Protein AF-A0A1W1VET2-F1 (afdb_monomer)

Sequence (185 aa):
MTLTQPGRTEDKTRWYGIAPEAPFTPHIGALVDVPTYTRTALHADGDLTVERLGATPPRSRNSTGMLLARIAAVEQEDQHPSFKGRDERDVPGFTPYRAWPTLGEEGEPVRGQPLDPYPHGLETAWAKAPSTLPTKGGAWPAPHLTVPDFGNTHHRAWFHVMKDEAGYRGQMRLIRNIAVPEEKV

Organism: NCBI:txid695939

InterPro domains:
  IPR034660 DinB/YfiT-like putative metalloenzymes [G3DSA:1.20.120.450] (7-179)
  IPR034660 DinB/YfiT-like putative metalloenzymes [SSF109854] (15-177)

Nearest PDB structures (foldseek):
  3cex-assembly1_A  TM=7.070E-01  e=6.306E-02  Enterococcus faecalis V583
  6iz2-assembly1_A  TM=6.589E-01  e=1.464E-01  Deinococcus radiodurans R1 = ATCC 13939 = DSM 20539
  2nsg-assembly1_A  TM=4.701E-01  e=2.022E+00  Corynebacterium glutamicum

pLDDT: mean 73.41, std 15.34, range [26.27, 94.94]

Mean predicted aligned error: 9.14 Å

Foldseek 3Di:
DDPDPPPPPVPPVLLVDQDADPPADSLLSSLVSLLVSLVVVLPVVDDCDLCQQQQAFVVGQHGVQLLVLLLLLLLCQLVCLLQPLEGCVPPPVCVVSPQSVDTGPSSVVRHSDDCVVPPCRNVVSCVVSVVRSSVDDPCQQPDFRNYPPRRDGNVRSSVVSSVSSNVSSVVSVVSCCRRPPDDDD

Solvent-accessible surface area (backbone atoms only — not comparable to full-atom values): 10596 Å² total; per-residue (Å²): 132,81,90,60,63,87,68,72,76,76,47,67,75,55,77,80,54,83,74,51,50,90,77,32,39,67,66,48,18,45,67,47,48,56,46,50,50,55,50,56,64,55,65,69,74,56,89,80,45,59,66,60,29,42,32,50,30,93,94,50,68,56,22,40,40,41,49,53,43,23,42,20,34,46,38,44,65,38,46,36,25,59,75,69,47,37,68,52,82,81,38,85,85,37,58,83,48,69,47,28,69,39,68,38,81,65,22,48,88,51,58,74,53,62,60,73,92,52,81,41,43,54,62,55,46,49,63,51,47,79,71,49,51,53,76,49,59,72,68,58,44,68,49,63,39,72,29,85,95,46,90,38,27,34,46,54,37,57,47,47,38,42,55,49,44,55,51,47,48,55,51,40,54,50,34,41,62,68,49,53,63,76,83,85,125

Secondary structure (DSSP, 8-state):
---PPTTTTT-GGGGGS----TT--HHHHHHHHHHHHHHHHHHTT----HHHHH---TT----HHHHHHHHHHHHHHHHHHHHHSS-STTSGGGGGGTTSS--GGGGGGGTT--STTSTTHHHHHHHTHHHHGGGS-TTTTSSBPSSTT---BHHHHHHHHHHHHHHHHHHHHHHHHHHSPPP--

Structure (mmCIF, N/CA/C/O backbone):
data_AF-A0A1W1VET2-F1
#
_entry.id   AF-A0A1W1VET2-F1
#
loop_
_atom_site.group_PDB
_atom_site.id
_atom_site.type_symbol
_atom_site.label_atom_id
_atom_site.label_alt_id
_atom_site.label_comp_id
_atom_site.label_asym_id
_atom_site.label_entity_id
_atom_site.label_seq_id
_atom_site.pdbx_PDB_ins_code
_atom_site.Cartn_x
_atom_site.Cartn_y
_atom_site.Cartn_z
_atom_site.occupancy
_atom_site.B_iso_or_equiv
_atom_site.auth_seq_id
_atom_site.auth_comp_id
_atom_site.auth_asym_id
_atom_site.auth_atom_id
_atom_site.pdbx_PDB_model_num
ATOM 1 N N . MET A 1 1 ? -17.535 -0.680 -4.321 1.00 27.88 1 MET A N 1
ATOM 2 C CA . MET A 1 1 ? -17.221 -1.293 -5.630 1.00 27.88 1 MET A CA 1
ATOM 3 C C . MET A 1 1 ? -16.001 -2.166 -5.395 1.00 27.88 1 MET A C 1
ATOM 5 O O . MET A 1 1 ? -14.935 -1.630 -5.151 1.00 27.88 1 MET A O 1
ATOM 9 N N . THR A 1 2 ? -16.186 -3.481 -5.291 1.00 26.27 2 THR A N 1
ATOM 10 C CA . THR A 1 2 ? -15.171 -4.417 -4.786 1.00 26.27 2 THR A CA 1
ATOM 11 C C . THR A 1 2 ? -14.032 -4.545 -5.796 1.00 26.27 2 THR A C 1
ATOM 13 O O . THR A 1 2 ? -14.228 -5.092 -6.878 1.00 26.27 2 THR A O 1
ATOM 16 N N . LEU A 1 3 ? -12.845 -4.027 -5.468 1.00 37.94 3 LEU A N 1
ATOM 17 C CA . LEU A 1 3 ? -11.618 -4.229 -6.249 1.00 37.94 3 LEU A CA 1
ATOM 18 C C . LEU A 1 3 ? -10.999 -5.593 -5.927 1.00 37.94 3 LEU A C 1
ATOM 20 O O . LEU A 1 3 ? -9.833 -5.723 -5.568 1.00 37.94 3 LEU A O 1
ATOM 24 N N . THR A 1 4 ? -11.800 -6.635 -6.080 1.00 40.19 4 THR A N 1
ATOM 25 C CA . THR A 1 4 ? -11.292 -7.969 -6.352 1.00 40.19 4 THR A CA 1
ATOM 26 C C . THR A 1 4 ? -11.218 -8.072 -7.866 1.00 40.19 4 THR A C 1
ATOM 28 O O . THR A 1 4 ? -12.237 -7.954 -8.540 1.00 40.19 4 THR A O 1
ATOM 31 N N . GLN A 1 5 ? -10.017 -8.240 -8.436 1.00 37.09 5 GLN A N 1
ATOM 32 C CA . GLN A 1 5 ? -9.947 -8.754 -9.806 1.00 37.09 5 GLN A CA 1
ATOM 33 C C . GLN A 1 5 ? -10.765 -10.053 -9.807 1.00 37.09 5 GLN A C 1
ATOM 35 O O . GLN A 1 5 ? -10.392 -10.960 -9.051 1.00 37.09 5 GLN A O 1
ATOM 40 N N . PRO A 1 6 ? -11.871 -10.146 -10.572 1.00 32.09 6 PRO A N 1
ATOM 41 C CA . PRO A 1 6 ? -12.684 -11.353 -10.589 1.00 32.09 6 PRO A CA 1
ATOM 42 C C . PRO A 1 6 ? -11.771 -12.542 -10.914 1.00 32.09 6 PRO A C 1
ATOM 44 O O . PRO A 1 6 ? -11.064 -12.515 -11.920 1.00 32.09 6 PRO A O 1
ATOM 47 N N . GLY A 1 7 ? -11.704 -13.524 -10.010 1.00 41.94 7 GLY A N 1
ATOM 48 C CA . GLY A 1 7 ? -10.896 -14.740 -10.154 1.00 41.94 7 GLY A CA 1
ATOM 49 C C . GLY A 1 7 ? -9.562 -14.814 -9.389 1.00 41.94 7 GLY A C 1
ATOM 50 O O . GLY A 1 7 ? -9.179 -15.917 -9.007 1.00 41.94 7 GLY A O 1
ATOM 51 N N . ARG A 1 8 ? -8.848 -13.711 -9.082 1.00 51.16 8 ARG A N 1
ATOM 52 C CA . ARG A 1 8 ? -7.508 -13.827 -8.432 1.00 51.16 8 ARG A CA 1
ATOM 53 C C . ARG A 1 8 ? -7.584 -14.138 -6.932 1.00 51.16 8 ARG A C 1
ATOM 55 O O . ARG A 1 8 ? -6.681 -14.758 -6.383 1.00 51.16 8 ARG A O 1
ATOM 62 N N . THR A 1 9 ?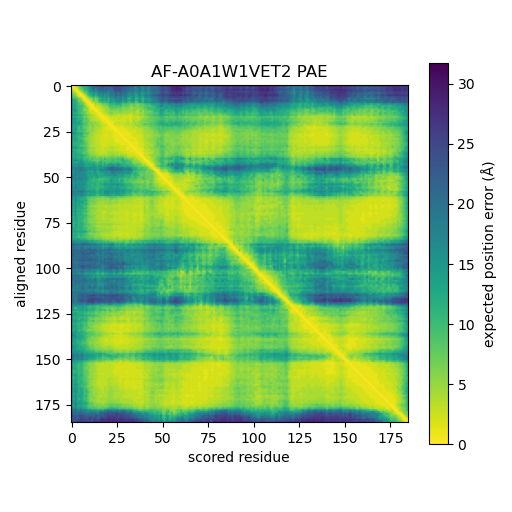 -8.654 -13.708 -6.269 1.00 51.38 9 THR A N 1
ATOM 63 C CA . THR A 1 9 ? -8.843 -13.822 -4.809 1.00 51.38 9 THR A CA 1
ATOM 64 C C . THR A 1 9 ? -9.838 -14.905 -4.391 1.00 51.38 9 THR A C 1
ATOM 66 O O . THR A 1 9 ? -9.971 -15.169 -3.199 1.00 51.38 9 THR A O 1
ATOM 69 N N . GLU A 1 10 ? -10.561 -15.503 -5.341 1.00 54.38 10 GLU A N 1
ATOM 70 C CA . GLU A 1 10 ? -11.584 -16.526 -5.069 1.00 54.38 10 GLU A CA 1
ATOM 71 C C . GLU A 1 10 ? -10.965 -17.923 -4.916 1.00 54.38 10 GLU A C 1
ATOM 73 O O . GLU A 1 10 ? -11.435 -18.731 -4.113 1.00 54.38 10 GLU A O 1
ATOM 78 N N . ASP A 1 11 ? -9.854 -18.179 -5.610 1.00 65.88 11 ASP A N 1
ATOM 79 C CA . ASP A 1 11 ? -9.077 -19.404 -5.467 1.00 65.88 11 ASP A CA 1
ATOM 80 C C . ASP A 1 11 ? -8.067 -19.293 -4.314 1.00 65.88 11 ASP A C 1
ATOM 82 O O . ASP A 1 11 ? -6.936 -18.823 -4.465 1.00 65.88 11 ASP A O 1
ATOM 86 N N . LYS A 1 12 ? -8.478 -19.768 -3.134 1.00 65.75 12 LYS A N 1
ATOM 87 C CA . LYS A 1 12 ? -7.650 -19.781 -1.917 1.00 65.75 12 LYS A CA 1
ATOM 88 C C . LYS A 1 12 ? -6.363 -20.597 -2.060 1.00 65.75 12 LYS A C 1
ATOM 90 O O . LYS A 1 12 ? -5.442 -20.392 -1.274 1.00 65.75 12 LYS A O 1
ATOM 95 N N . THR A 1 13 ? -6.262 -21.506 -3.035 1.00 68.81 13 THR A N 1
ATOM 96 C CA . THR A 1 13 ? -5.025 -22.277 -3.245 1.00 68.81 13 THR A CA 1
ATOM 97 C C . THR A 1 13 ? -3.865 -21.379 -3.678 1.00 68.81 13 THR A C 1
ATOM 99 O O . THR A 1 13 ? -2.711 -21.661 -3.352 1.00 68.81 13 THR A O 1
ATOM 102 N N . ARG A 1 14 ? -4.167 -20.229 -4.295 1.00 70.69 14 ARG A N 1
ATOM 103 C CA . ARG A 1 14 ? -3.177 -19.223 -4.699 1.00 70.69 14 ARG A CA 1
ATOM 104 C C . ARG A 1 14 ? -2.548 -18.466 -3.538 1.00 70.69 14 ARG A C 1
ATOM 106 O O . ARG A 1 14 ? -1.489 -17.883 -3.710 1.00 70.69 14 ARG A O 1
ATOM 113 N N . TRP A 1 15 ? -3.144 -18.489 -2.346 1.00 71.62 15 TRP A N 1
ATOM 114 C CA . TRP A 1 15 ? -2.579 -17.802 -1.178 1.00 71.62 15 TRP A CA 1
ATOM 115 C C . TRP A 1 15 ? -1.264 -18.424 -0.692 1.00 71.62 15 TRP A C 1
ATOM 117 O O . TRP A 1 15 ? -0.512 -17.784 0.038 1.00 71.62 15 TRP A O 1
ATOM 127 N N . TYR A 1 16 ? -0.981 -19.666 -1.090 1.00 79.44 16 TYR A N 1
ATOM 128 C CA . TYR A 1 16 ? 0.175 -20.433 -0.625 1.00 79.44 16 TYR A CA 1
ATOM 129 C C . TYR A 1 16 ? 1.360 -20.418 -1.598 1.00 79.44 16 TYR A C 1
ATOM 131 O O . TYR A 1 16 ? 2.374 -21.060 -1.329 1.00 79.44 16 TYR A O 1
ATOM 139 N N . GLY A 1 17 ? 1.257 -19.695 -2.717 1.00 82.06 17 GLY A N 1
ATOM 140 C CA . GLY A 1 17 ? 2.313 -19.611 -3.720 1.00 82.06 17 GLY A CA 1
ATOM 141 C C . GLY A 1 17 ? 2.424 -18.220 -4.332 1.00 82.06 17 GLY A C 1
ATOM 142 O O . GLY A 1 17 ? 1.440 -17.504 -4.467 1.00 82.06 17 GLY A O 1
ATOM 143 N N . ILE A 1 18 ? 3.640 -17.850 -4.732 1.00 84.88 18 ILE A N 1
ATOM 144 C CA . ILE A 1 18 ? 3.865 -16.712 -5.627 1.00 84.88 18 ILE A CA 1
ATOM 145 C C . ILE A 1 18 ? 3.849 -17.289 -7.040 1.00 84.88 18 ILE A C 1
ATOM 147 O O . ILE A 1 18 ? 4.785 -17.988 -7.432 1.00 84.88 18 ILE A O 1
ATOM 151 N N . ALA A 1 19 ? 2.767 -17.041 -7.773 1.00 85.88 19 ALA A N 1
ATOM 152 C CA . ALA A 1 19 ? 2.518 -17.623 -9.086 1.00 85.88 19 ALA A CA 1
ATOM 153 C C . ALA A 1 19 ? 2.162 -16.517 -10.097 1.00 85.88 19 ALA A C 1
ATOM 155 O O . ALA A 1 19 ? 0.993 -16.357 -10.450 1.00 85.88 19 ALA A O 1
ATOM 156 N N . PRO A 1 20 ? 3.169 -15.755 -10.573 1.00 84.38 20 PRO A N 1
ATOM 157 C CA . PRO A 1 20 ? 2.991 -14.731 -11.592 1.00 84.38 20 PRO A CA 1
ATOM 158 C C . PRO A 1 20 ? 2.312 -15.285 -12.843 1.00 84.38 20 PRO A C 1
ATOM 160 O O . PRO A 1 20 ? 2.809 -16.225 -13.463 1.00 84.38 20 PRO A O 1
ATOM 163 N N . GLU A 1 21 ? 1.213 -14.661 -13.252 1.00 83.50 21 GLU A N 1
ATOM 164 C CA . GLU A 1 21 ? 0.540 -14.959 -14.517 1.00 83.50 21 GLU A CA 1
ATOM 165 C C . GLU A 1 21 ? 0.822 -13.879 -15.552 1.00 83.50 21 GLU A C 1
ATOM 167 O O . GLU A 1 21 ? 1.114 -12.732 -15.209 1.00 83.50 21 GLU A O 1
ATOM 172 N N . ALA A 1 22 ? 0.676 -14.216 -16.835 1.00 83.00 22 ALA A N 1
ATOM 173 C CA . ALA A 1 22 ? 0.650 -13.202 -17.879 1.00 83.00 22 ALA A CA 1
ATOM 174 C C . ALA A 1 22 ? -0.418 -12.137 -17.539 1.00 83.00 22 ALA A C 1
ATOM 176 O O . ALA A 1 22 ? -1.513 -12.491 -17.102 1.00 83.00 22 ALA A O 1
ATOM 177 N N . PRO A 1 23 ? -0.131 -10.836 -17.718 1.00 85.81 23 PRO A N 1
ATOM 178 C CA . PRO A 1 23 ? 1.017 -10.250 -18.424 1.00 85.81 23 PRO A CA 1
ATOM 179 C C . PRO A 1 23 ? 2.271 -9.973 -17.563 1.00 85.81 23 PRO A C 1
ATOM 181 O O . PRO A 1 23 ? 3.169 -9.260 -18.006 1.00 85.81 23 PRO A O 1
ATOM 184 N N . PHE A 1 24 ? 2.362 -10.479 -16.334 1.00 87.50 24 PHE A N 1
ATOM 185 C CA . PHE A 1 24 ? 3.450 -10.144 -15.416 1.00 87.50 24 PHE A CA 1
ATOM 186 C C . PHE A 1 24 ? 4.699 -11.011 -15.630 1.00 87.50 24 PHE A C 1
ATOM 188 O O . PHE A 1 24 ? 4.633 -12.236 -15.685 1.00 87.50 24 PHE A O 1
ATOM 195 N N . THR A 1 25 ? 5.874 -10.377 -15.679 1.00 90.56 25 THR A N 1
ATOM 196 C CA . THR A 1 25 ? 7.156 -11.099 -15.558 1.00 90.56 25 THR A CA 1
ATOM 197 C C . THR A 1 25 ? 7.354 -11.610 -14.123 1.00 90.56 25 THR A C 1
ATOM 199 O O . THR A 1 25 ? 6.754 -11.041 -13.213 1.00 90.56 25 THR A O 1
ATOM 202 N N . PRO A 1 26 ? 8.209 -12.621 -13.861 1.00 89.56 26 PRO A N 1
ATOM 203 C CA . PRO A 1 26 ? 8.293 -13.254 -12.541 1.00 89.56 26 PRO A CA 1
ATOM 204 C C . PRO A 1 26 ? 8.500 -12.284 -11.367 1.00 89.56 26 PRO A C 1
ATOM 206 O O . PRO A 1 26 ? 7.752 -12.319 -10.392 1.00 89.56 26 PRO A O 1
ATOM 209 N N . HIS A 1 27 ? 9.462 -11.361 -11.476 1.00 89.12 27 HIS A N 1
ATOM 210 C CA . HIS A 1 27 ? 9.712 -10.375 -10.419 1.00 89.12 27 HIS A CA 1
ATOM 211 C C . HIS A 1 27 ? 8.574 -9.364 -10.273 1.00 89.12 27 HIS A C 1
ATOM 213 O O . HIS A 1 27 ? 8.226 -8.997 -9.157 1.00 89.12 27 HIS A O 1
ATOM 219 N N . ILE A 1 28 ? 7.965 -8.936 -11.379 1.00 91.12 28 ILE A N 1
ATOM 220 C CA . ILE A 1 28 ? 6.824 -8.020 -11.334 1.00 91.12 28 ILE A CA 1
ATOM 221 C C . ILE A 1 28 ? 5.598 -8.713 -10.734 1.00 91.12 28 ILE A C 1
ATOM 223 O O . ILE A 1 28 ? 4.906 -8.120 -9.915 1.00 91.12 28 ILE A O 1
ATOM 227 N N . GLY A 1 29 ? 5.330 -9.966 -11.097 1.00 89.06 29 GLY A N 1
ATOM 228 C CA . GLY A 1 29 ? 4.203 -10.713 -10.551 1.00 89.06 29 GLY A CA 1
ATOM 229 C C . GLY A 1 29 ? 4.358 -10.965 -9.059 1.00 89.06 29 GLY A C 1
ATOM 230 O O . GLY A 1 29 ? 3.386 -10.810 -8.335 1.00 89.06 29 GLY A O 1
ATOM 231 N N . ALA A 1 30 ? 5.578 -11.210 -8.571 1.00 87.81 30 ALA A N 1
ATOM 232 C CA . ALA A 1 30 ? 5.843 -11.273 -7.134 1.00 87.81 30 ALA A CA 1
ATOM 233 C C . ALA A 1 30 ? 5.515 -9.949 -6.414 1.00 87.81 30 ALA A C 1
ATOM 235 O O . ALA A 1 30 ? 4.950 -9.969 -5.321 1.00 87.81 30 ALA A O 1
ATOM 236 N N . LEU A 1 31 ? 5.799 -8.799 -7.043 1.00 88.81 31 LEU A N 1
ATOM 237 C CA . LEU A 1 31 ? 5.410 -7.479 -6.526 1.00 88.81 31 LEU A CA 1
ATOM 238 C C . LEU A 1 31 ? 3.892 -7.234 -6.547 1.00 88.81 31 LEU A C 1
ATOM 240 O O . LEU A 1 31 ? 3.426 -6.319 -5.876 1.00 88.81 31 LEU A O 1
ATOM 244 N N . VAL A 1 32 ? 3.119 -8.032 -7.287 1.00 85.56 32 VAL A N 1
ATOM 245 C CA . VAL A 1 32 ? 1.649 -7.974 -7.302 1.00 85.56 32 VAL A CA 1
ATOM 246 C C . VAL A 1 32 ? 1.048 -8.978 -6.324 1.00 85.56 32 VAL A C 1
ATOM 248 O O . VAL A 1 32 ? 0.195 -8.607 -5.521 1.00 85.56 32 VAL A O 1
ATOM 251 N N . ASP A 1 33 ? 1.486 -10.236 -6.368 1.00 83.50 33 ASP A N 1
ATOM 252 C CA . ASP A 1 33 ? 0.903 -11.341 -5.602 1.00 83.50 33 ASP A CA 1
ATOM 253 C C . ASP A 1 33 ? 1.031 -11.127 -4.097 1.00 83.50 33 ASP A C 1
ATOM 255 O O . ASP A 1 33 ? 0.050 -11.263 -3.365 1.00 83.50 33 ASP A O 1
ATOM 259 N N . VAL A 1 34 ? 2.224 -10.751 -3.626 1.00 82.44 34 VAL A N 1
ATOM 260 C CA . VAL A 1 34 ? 2.481 -10.668 -2.185 1.00 82.44 34 VAL A CA 1
ATOM 261 C C . VAL A 1 34 ? 1.684 -9.535 -1.528 1.00 82.44 34 VAL A C 1
ATOM 263 O O . VAL A 1 34 ? 1.003 -9.806 -0.536 1.00 82.44 34 VAL A O 1
ATOM 266 N N . PRO A 1 35 ? 1.666 -8.292 -2.053 1.00 80.75 35 PRO A N 1
ATOM 267 C CA . PRO A 1 35 ? 0.820 -7.254 -1.470 1.00 80.75 35 PRO A CA 1
ATOM 268 C C . PRO A 1 35 ? -0.677 -7.540 -1.651 1.00 80.75 35 PRO A C 1
ATOM 270 O O . PRO A 1 35 ? -1.448 -7.255 -0.740 1.00 80.75 35 PRO A O 1
ATOM 273 N N . THR A 1 36 ? -1.096 -8.171 -2.760 1.00 79.31 36 THR A N 1
ATOM 274 C CA . THR A 1 36 ? -2.499 -8.597 -2.944 1.00 79.31 36 THR A CA 1
ATOM 275 C C . THR A 1 36 ? -2.934 -9.534 -1.818 1.00 79.31 36 THR A C 1
ATOM 277 O O . THR A 1 36 ? -4.004 -9.346 -1.236 1.00 79.31 36 THR A O 1
ATOM 280 N N . TYR A 1 37 ? -2.096 -10.511 -1.459 1.00 78.25 37 TYR A N 1
ATOM 281 C CA . TYR A 1 37 ? -2.364 -11.391 -0.324 1.00 78.25 37 TYR A CA 1
ATOM 282 C C . TYR A 1 37 ? -2.484 -10.600 0.985 1.00 78.25 37 TYR A C 1
ATOM 284 O O . TYR A 1 37 ? -3.500 -10.719 1.673 1.00 78.25 37 TYR A O 1
ATOM 292 N N . THR A 1 38 ? -1.514 -9.735 1.299 1.00 76.69 38 THR A N 1
ATOM 293 C CA . THR A 1 38 ? -1.552 -8.899 2.513 1.00 76.69 38 THR A CA 1
ATOM 294 C C . THR A 1 38 ? -2.841 -8.070 2.595 1.00 76.69 38 THR A C 1
ATOM 296 O O . THR A 1 38 ? -3.478 -8.043 3.651 1.00 76.69 38 THR A O 1
ATOM 299 N N . ARG A 1 39 ? -3.293 -7.514 1.463 1.00 76.31 39 ARG A N 1
ATOM 300 C CA . ARG A 1 39 ? -4.500 -6.685 1.352 1.00 76.31 39 ARG A CA 1
ATOM 301 C C . ARG A 1 39 ? -5.786 -7.483 1.559 1.00 76.31 39 ARG A C 1
ATOM 303 O O . ARG A 1 39 ? -6.646 -7.073 2.335 1.00 76.31 39 ARG A O 1
ATOM 310 N N . THR A 1 40 ? -5.920 -8.667 0.952 1.00 68.06 40 THR A N 1
ATOM 311 C CA . THR A 1 40 ? -7.080 -9.552 1.219 1.00 68.06 40 THR A CA 1
ATOM 312 C C . THR A 1 40 ? -7.175 -9.932 2.694 1.00 68.06 40 THR A C 1
ATOM 314 O O . THR A 1 40 ? -8.259 -10.000 3.273 1.00 68.06 40 THR A O 1
ATOM 317 N N . ALA A 1 41 ? -6.020 -10.109 3.328 1.00 59.16 41 ALA A N 1
ATOM 318 C CA . ALA A 1 41 ? -5.916 -10.482 4.720 1.00 59.16 41 ALA A CA 1
ATOM 319 C C . ALA A 1 41 ? -6.245 -9.323 5.688 1.00 59.16 41 ALA A C 1
ATOM 321 O O . ALA A 1 41 ? -6.465 -9.603 6.870 1.00 59.16 41 ALA A O 1
ATOM 322 N N . LEU A 1 42 ? -6.272 -8.067 5.212 1.00 63.56 42 LEU A N 1
ATOM 323 C CA . LEU A 1 42 ? -6.810 -6.895 5.918 1.00 63.56 42 LEU A CA 1
ATOM 324 C C . LEU A 1 42 ? -8.340 -6.831 5.833 1.00 63.56 42 LEU A C 1
ATOM 326 O O . LEU A 1 42 ? -8.997 -6.604 6.842 1.00 63.56 42 LEU A O 1
ATOM 330 N N . HIS A 1 43 ? -8.925 -7.089 4.658 1.00 63.12 43 HIS A N 1
ATOM 331 C CA . HIS A 1 43 ? -10.388 -7.112 4.494 1.00 63.12 43 HIS A CA 1
ATOM 332 C C . HIS A 1 43 ? -11.063 -8.241 5.289 1.00 63.12 43 HIS A C 1
ATOM 334 O O . HIS A 1 43 ? -12.217 -8.118 5.691 1.00 63.12 43 HIS A O 1
ATOM 340 N N . ALA A 1 44 ? -10.337 -9.329 5.560 1.00 55.38 4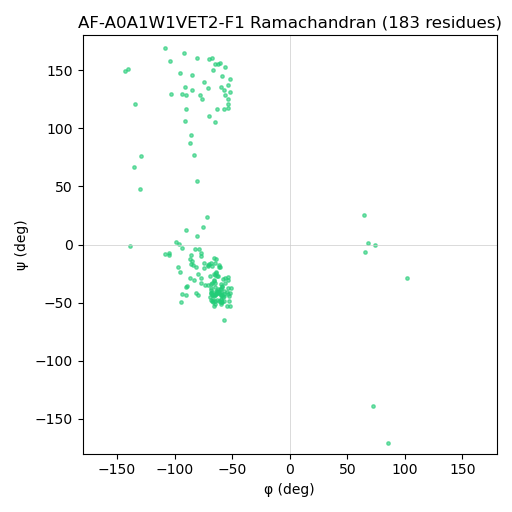4 ALA A N 1
ATOM 341 C CA . ALA A 1 44 ? -10.811 -10.424 6.403 1.00 55.38 44 ALA A CA 1
ATOM 342 C C . ALA A 1 44 ? -11.074 -10.019 7.870 1.00 55.38 44 ALA A C 1
ATOM 344 O O . ALA A 1 44 ? -11.690 -10.790 8.605 1.00 55.38 44 ALA A O 1
ATOM 345 N N . ASP A 1 45 ? -10.630 -8.835 8.310 1.00 55.81 45 ASP A N 1
ATOM 346 C CA . ASP A 1 45 ? -10.811 -8.373 9.689 1.00 55.81 45 ASP A CA 1
ATOM 347 C C . ASP A 1 45 ? -12.223 -7.779 9.972 1.00 55.81 45 ASP A C 1
ATOM 349 O O . ASP A 1 45 ? -12.486 -7.361 11.100 1.00 55.81 45 ASP A O 1
ATOM 353 N N . GLY A 1 46 ? -13.172 -7.866 9.024 1.00 56.03 46 GLY A N 1
ATOM 354 C CA . GLY A 1 46 ? -14.606 -7.582 9.222 1.00 56.03 46 GLY A CA 1
ATOM 355 C C . GLY A 1 46 ? -15.001 -6.106 9.071 1.00 56.03 46 GLY A C 1
ATOM 356 O O . GLY A 1 46 ? -14.199 -5.283 8.638 1.0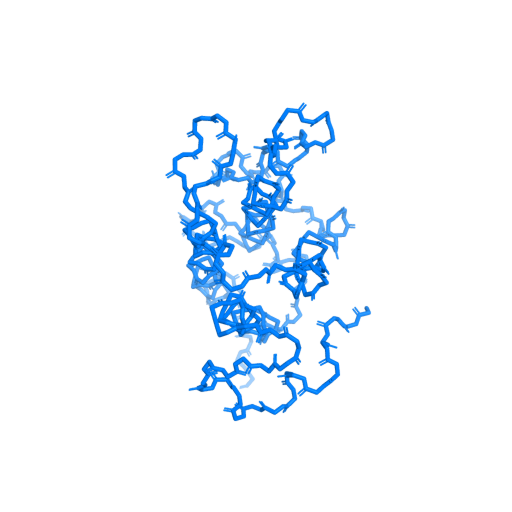0 56.03 46 GLY A O 1
ATOM 357 N N . ASP A 1 47 ? -16.249 -5.761 9.421 1.00 58.69 47 ASP A N 1
ATOM 358 C CA . ASP A 1 47 ? -16.770 -4.394 9.272 1.00 58.69 47 ASP A CA 1
ATOM 359 C C . ASP A 1 47 ? -16.002 -3.390 10.152 1.00 58.69 47 ASP A C 1
ATOM 361 O O . ASP A 1 47 ? -16.007 -3.461 11.391 1.00 58.69 47 ASP A O 1
ATOM 365 N N . LEU A 1 48 ? -15.341 -2.437 9.491 1.00 63.84 48 LEU A N 1
ATOM 366 C CA . LEU A 1 48 ? -14.592 -1.335 10.094 1.00 63.84 48 LEU A CA 1
ATOM 367 C C . LEU A 1 48 ? -15.544 -0.182 10.449 1.00 63.84 48 LEU A C 1
ATOM 369 O O . LEU A 1 48 ? -15.615 0.822 9.742 1.00 63.84 48 LEU A O 1
ATOM 373 N N . THR A 1 49 ? -16.297 -0.317 11.542 1.00 65.38 49 THR A N 1
ATOM 374 C CA . THR A 1 49 ? -17.133 0.784 12.054 1.00 65.38 49 THR A CA 1
ATOM 375 C C . THR A 1 49 ? -16.272 1.965 12.523 1.00 65.38 49 THR A C 1
ATOM 377 O O . THR A 1 49 ? -15.120 1.785 12.922 1.00 65.38 49 THR A O 1
ATOM 380 N N . VAL A 1 50 ? -16.828 3.184 12.535 1.00 62.16 50 VAL A N 1
ATOM 381 C CA . VAL A 1 50 ? -16.135 4.400 13.023 1.00 62.16 50 VAL A CA 1
ATOM 382 C C . VAL A 1 50 ? -15.586 4.215 14.444 1.00 62.16 50 VAL A C 1
ATOM 384 O O . VAL A 1 50 ? -14.464 4.622 14.739 1.00 62.16 50 VAL A O 1
ATOM 387 N N . GLU A 1 51 ? -16.319 3.517 15.309 1.00 64.00 51 GLU A N 1
ATOM 388 C CA . GLU A 1 51 ? -15.872 3.191 16.669 1.00 64.00 51 GLU A CA 1
ATOM 389 C C . GLU A 1 51 ? -14.649 2.265 16.671 1.00 64.00 51 GLU A C 1
ATOM 391 O O . GLU A 1 51 ? -13.676 2.526 17.378 1.00 64.00 51 GLU A O 1
ATOM 396 N N . ARG A 1 52 ? -14.632 1.228 15.822 1.00 69.81 52 ARG A N 1
ATOM 397 C CA . ARG A 1 52 ? -13.471 0.331 15.659 1.00 69.81 52 ARG A CA 1
ATOM 398 C C . ARG A 1 52 ? -12.256 1.043 15.065 1.00 69.81 52 ARG A C 1
ATOM 400 O O . ARG A 1 52 ? -11.119 0.687 15.377 1.00 69.81 52 ARG A O 1
ATOM 407 N N . LEU A 1 53 ? -12.486 2.060 14.238 1.00 71.50 53 LEU A N 1
ATOM 408 C CA . LEU A 1 53 ? -11.444 2.903 13.650 1.00 71.50 53 LEU A CA 1
ATOM 409 C C . LEU A 1 53 ? -10.829 3.868 14.670 1.00 71.50 53 LEU A C 1
ATOM 411 O O . LEU A 1 53 ? -9.623 4.126 14.629 1.00 71.50 53 LEU A O 1
ATOM 415 N N . GLY A 1 54 ? -11.636 4.367 15.606 1.00 71.38 54 GLY A N 1
ATOM 416 C CA . GLY A 1 54 ? -11.192 5.211 16.717 1.00 71.38 54 GLY A CA 1
ATOM 417 C C . GLY A 1 54 ? -10.592 4.440 17.900 1.00 71.38 54 GLY A C 1
ATOM 418 O O . GLY A 1 54 ? -9.852 5.028 18.692 1.00 71.38 54 GLY A O 1
ATOM 419 N N . ALA A 1 55 ? -10.872 3.138 18.017 1.00 73.75 55 ALA A N 1
ATOM 420 C CA . ALA A 1 55 ? -10.450 2.311 19.143 1.00 73.75 55 ALA A CA 1
ATOM 421 C C . ALA A 1 55 ? -8.927 2.342 19.352 1.00 73.75 55 ALA A C 1
ATOM 423 O O . ALA A 1 55 ? -8.143 2.103 18.431 1.00 73.75 55 ALA A O 1
ATOM 424 N N . THR A 1 56 ? -8.515 2.631 20.588 1.00 78.38 56 THR A N 1
ATOM 425 C CA . THR A 1 56 ? -7.109 2.735 20.989 1.00 78.38 56 THR A CA 1
ATOM 426 C C . THR A 1 56 ? -6.907 1.981 22.309 1.00 78.38 56 THR A C 1
ATOM 428 O O . THR A 1 56 ? -7.555 2.317 23.301 1.00 78.38 56 THR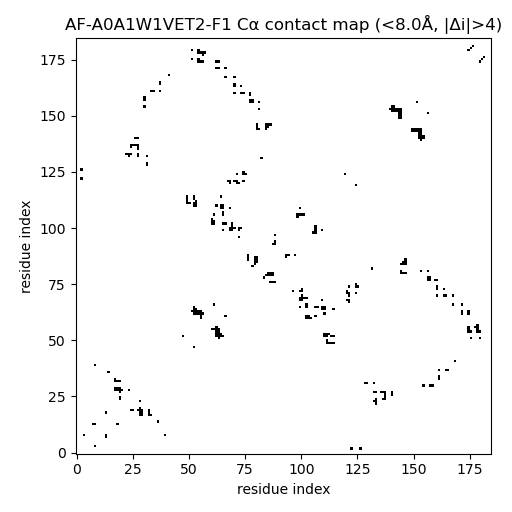 A O 1
ATOM 431 N N . PRO A 1 57 ? -6.033 0.960 22.362 1.00 78.31 57 PRO A N 1
ATOM 432 C CA . PRO A 1 57 ? -5.731 0.236 23.591 1.00 78.31 57 PRO A CA 1
ATOM 433 C C . PRO A 1 57 ? -5.106 1.136 24.659 1.00 78.31 57 PRO A C 1
ATOM 435 O O . PRO A 1 57 ? -4.399 2.089 24.314 1.00 78.31 57 PRO A O 1
ATOM 438 N N . PRO A 1 58 ? -5.237 0.791 25.952 1.00 75.06 58 PRO A N 1
ATOM 439 C CA . PRO A 1 58 ? -4.482 1.452 27.009 1.00 75.06 58 PRO A CA 1
ATOM 440 C C . PRO A 1 58 ? -2.984 1.464 26.679 1.00 75.06 58 PRO A C 1
ATOM 442 O O . PRO A 1 58 ? -2.413 0.428 26.341 1.00 75.06 58 PRO A O 1
ATOM 445 N N . ARG A 1 59 ? -2.344 2.635 26.793 1.00 76.25 59 ARG A N 1
ATOM 446 C CA . ARG A 1 59 ? -0.919 2.873 26.469 1.00 76.25 59 ARG A CA 1
ATOM 447 C C . ARG A 1 59 ? -0.538 2.774 24.984 1.00 76.25 59 ARG A C 1
ATOM 449 O O . ARG A 1 59 ? 0.630 2.987 24.666 1.00 76.25 59 ARG A O 1
ATOM 456 N N . SER A 1 60 ? -1.478 2.513 24.076 1.00 77.75 60 SER A N 1
ATOM 457 C CA . SER A 1 60 ? -1.277 2.779 22.648 1.00 77.75 60 SER A CA 1
ATOM 458 C C . SER A 1 60 ? -1.618 4.236 22.356 1.00 77.75 60 SER A C 1
ATOM 460 O O . SER A 1 60 ? -2.536 4.792 22.950 1.00 77.75 60 SER A O 1
ATOM 462 N N . ARG A 1 61 ? -0.896 4.852 21.418 1.00 79.00 61 ARG A N 1
ATOM 463 C CA . ARG A 1 61 ? -1.274 6.151 20.836 1.00 79.00 61 ARG A CA 1
ATOM 464 C C . ARG A 1 61 ? -1.853 6.018 19.425 1.00 79.00 61 ARG A C 1
ATOM 466 O O . ARG A 1 61 ? -2.352 6.993 18.880 1.00 79.00 61 ARG A O 1
ATOM 473 N N . ASN A 1 62 ? -1.806 4.820 18.843 1.00 82.62 62 ASN A N 1
ATOM 474 C CA . ASN A 1 62 ? -2.295 4.567 17.492 1.00 82.62 62 ASN A CA 1
ATOM 475 C C . ASN A 1 62 ? -3.653 3.872 17.564 1.00 82.62 62 ASN A C 1
ATOM 477 O O . ASN A 1 62 ? -3.778 2.849 18.248 1.00 82.62 62 ASN A O 1
ATOM 481 N N . SER A 1 63 ? -4.626 4.406 16.827 1.00 79.56 63 SER A N 1
ATOM 482 C CA . SER A 1 63 ? -5.894 3.735 16.546 1.00 79.56 63 SER A CA 1
ATOM 483 C C . SER A 1 63 ? -5.817 2.945 15.237 1.00 79.56 63 SER A C 1
ATOM 485 O O . SER A 1 63 ? -4.926 3.173 14.415 1.00 79.56 63 SER A O 1
ATOM 487 N N . THR A 1 64 ? -6.773 2.046 14.999 1.00 79.75 64 THR A N 1
ATOM 488 C CA . THR A 1 64 ? -6.897 1.320 13.720 1.00 79.75 64 THR A CA 1
ATOM 489 C C . THR A 1 64 ? -6.953 2.278 12.523 1.00 79.75 64 THR A C 1
ATOM 491 O O . THR A 1 64 ? -6.267 2.061 11.529 1.00 79.75 64 THR A O 1
ATOM 494 N N . GLY A 1 65 ? -7.705 3.378 12.631 1.00 76.62 65 GLY A N 1
ATOM 495 C CA . GLY A 1 65 ? -7.805 4.395 11.580 1.00 76.62 65 GLY A CA 1
ATOM 496 C C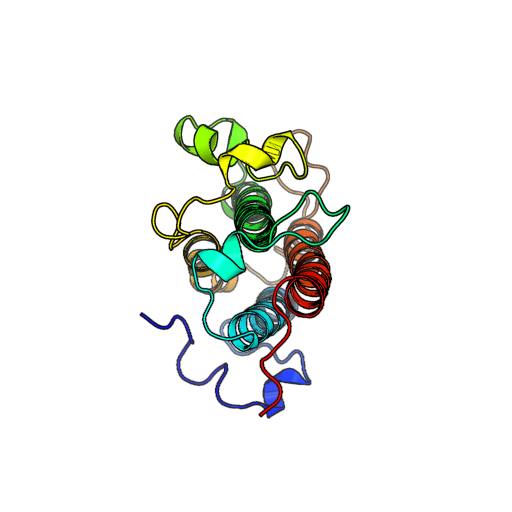 . GLY A 1 65 ? -6.469 5.077 11.264 1.00 76.62 65 GLY A C 1
ATOM 497 O O . GLY A 1 65 ? -6.133 5.241 10.094 1.00 76.62 65 GLY A O 1
ATOM 498 N N . MET A 1 66 ? -5.663 5.395 12.285 1.00 78.94 66 MET A N 1
ATOM 499 C CA . MET A 1 66 ? -4.322 5.971 12.090 1.00 78.94 66 MET A CA 1
ATOM 500 C C . MET A 1 66 ? -3.388 5.000 11.359 1.00 78.94 66 MET A C 1
ATOM 502 O O . MET A 1 66 ? -2.627 5.404 10.484 1.00 78.94 66 MET A O 1
ATOM 506 N N . LEU A 1 67 ? -3.465 3.707 11.687 1.00 83.00 67 LEU A N 1
ATOM 507 C CA . LEU A 1 67 ? -2.659 2.679 11.028 1.00 83.00 67 LEU A CA 1
ATOM 508 C C . LEU A 1 67 ? -3.061 2.491 9.561 1.00 83.00 67 LEU A C 1
ATOM 510 O O . LEU A 1 67 ? -2.191 2.393 8.702 1.00 83.00 67 LEU A O 1
ATOM 514 N N . LEU A 1 68 ? -4.359 2.507 9.252 1.00 79.50 68 LEU A N 1
ATOM 515 C CA . LEU A 1 68 ? -4.840 2.449 7.868 1.00 79.50 68 LEU A CA 1
ATOM 516 C C . LEU A 1 68 ? -4.401 3.676 7.055 1.00 79.50 68 LEU A C 1
ATOM 518 O O . LEU A 1 68 ? -3.947 3.528 5.919 1.00 79.50 68 LEU A O 1
ATOM 522 N N . ALA A 1 69 ? -4.477 4.875 7.642 1.00 76.38 69 ALA A N 1
ATOM 523 C CA . ALA A 1 69 ? -4.003 6.103 7.005 1.00 76.38 69 ALA A CA 1
ATOM 524 C C . ALA A 1 69 ? -2.493 6.055 6.717 1.00 76.38 69 ALA A C 1
ATOM 526 O O . ALA A 1 69 ? -2.063 6.413 5.620 1.00 76.38 69 ALA A O 1
ATOM 527 N N . ARG A 1 70 ? -1.699 5.536 7.663 1.00 81.88 70 ARG A N 1
ATOM 528 C CA . ARG A 1 70 ? -0.256 5.326 7.499 1.00 81.88 70 ARG A CA 1
ATOM 529 C C . ARG A 1 70 ? 0.061 4.384 6.339 1.00 81.88 70 ARG A C 1
ATOM 531 O O . ARG A 1 70 ? 0.893 4.734 5.507 1.00 81.88 70 ARG A O 1
ATOM 538 N N . ILE A 1 71 ? -0.613 3.235 6.255 1.00 81.94 71 ILE A N 1
ATOM 539 C CA . ILE A 1 71 ? -0.397 2.266 5.168 1.00 81.94 71 ILE A CA 1
ATOM 540 C C . ILE A 1 71 ? -0.683 2.917 3.807 1.00 81.94 71 ILE A C 1
ATOM 542 O O . ILE A 1 71 ? 0.126 2.811 2.886 1.00 81.94 71 ILE A O 1
ATOM 546 N N . ALA A 1 72 ? -1.806 3.632 3.686 1.00 78.88 72 ALA A N 1
ATOM 547 C CA . ALA A 1 72 ? -2.157 4.339 2.457 1.00 78.88 72 ALA A CA 1
ATOM 548 C C . ALA A 1 72 ? -1.119 5.412 2.084 1.00 78.88 72 ALA A C 1
ATOM 550 O O . ALA A 1 72 ? -0.772 5.552 0.911 1.00 78.88 72 ALA A O 1
ATOM 551 N N . ALA A 1 73 ? -0.618 6.160 3.072 1.00 78.50 73 ALA A N 1
ATOM 552 C CA . ALA A 1 73 ? 0.393 7.190 2.861 1.00 78.50 73 ALA A CA 1
ATOM 553 C C . ALA A 1 73 ? 1.721 6.591 2.377 1.00 78.50 73 ALA A C 1
ATOM 555 O O . ALA A 1 73 ? 2.235 7.038 1.356 1.00 78.50 73 ALA A O 1
ATOM 556 N N . VAL A 1 74 ? 2.232 5.545 3.037 1.00 82.38 74 VAL A N 1
ATOM 557 C CA . VAL A 1 74 ? 3.486 4.870 2.648 1.00 82.38 74 VAL A CA 1
ATOM 558 C C . VAL A 1 74 ? 3.401 4.309 1.237 1.00 82.38 74 VAL A C 1
ATOM 560 O O . VAL A 1 74 ? 4.321 4.482 0.441 1.00 82.38 74 VAL A O 1
ATOM 563 N N . GLU A 1 75 ? 2.276 3.685 0.889 1.00 84.38 75 GLU A N 1
ATOM 564 C CA . GLU A 1 75 ? 2.079 3.180 -0.463 1.00 84.38 75 GLU A CA 1
ATOM 565 C C . GLU A 1 75 ? 2.187 4.301 -1.505 1.00 84.38 75 GLU A C 1
ATOM 567 O O . GLU A 1 75 ? 2.861 4.134 -2.519 1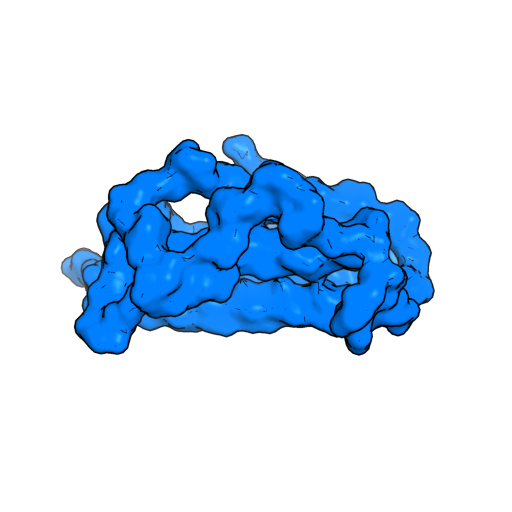.00 84.38 75 GLU A O 1
ATOM 572 N N . GLN A 1 76 ? 1.596 5.470 -1.252 1.00 80.00 76 GLN A N 1
ATOM 573 C CA . GLN A 1 76 ? 1.748 6.614 -2.149 1.00 80.00 76 GLN A CA 1
ATOM 574 C C . GLN A 1 76 ? 3.174 7.186 -2.142 1.00 80.00 76 GLN A C 1
ATOM 576 O O . GLN A 1 76 ? 3.690 7.511 -3.212 1.00 80.00 76 GLN A O 1
ATOM 581 N N . GLU A 1 77 ? 3.821 7.296 -0.980 1.00 79.88 77 GLU A N 1
ATOM 582 C CA . GLU A 1 77 ? 5.198 7.793 -0.844 1.00 79.88 77 GLU A CA 1
ATOM 583 C C . GLU A 1 77 ? 6.200 6.960 -1.646 1.00 79.88 77 GLU A C 1
ATOM 585 O O . GLU A 1 77 ? 7.117 7.530 -2.229 1.00 79.88 77 GLU A O 1
ATOM 590 N N . ASP A 1 78 ? 6.014 5.640 -1.730 1.00 85.31 78 ASP A N 1
ATOM 591 C CA . ASP A 1 78 ? 6.894 4.747 -2.489 1.00 85.31 78 ASP A CA 1
ATOM 592 C C . ASP A 1 78 ? 6.447 4.558 -3.950 1.00 85.31 78 ASP A C 1
ATOM 594 O O . ASP A 1 78 ? 7.288 4.482 -4.853 1.00 85.31 78 ASP A O 1
ATOM 598 N N . GLN A 1 79 ? 5.138 4.513 -4.237 1.00 84.06 79 GLN A N 1
ATOM 599 C CA . GLN A 1 79 ? 4.644 4.347 -5.610 1.00 84.06 79 GLN A CA 1
ATOM 600 C C . GLN A 1 79 ? 5.011 5.522 -6.507 1.00 84.06 79 GLN A C 1
ATOM 602 O O . GLN A 1 79 ? 5.331 5.330 -7.679 1.00 84.06 79 GLN A O 1
ATOM 607 N N . HIS A 1 80 ? 4.943 6.745 -5.998 1.00 82.62 80 HIS A N 1
ATOM 608 C CA . HIS A 1 80 ? 5.182 7.933 -6.801 1.00 82.62 80 HIS A CA 1
ATOM 609 C C . HIS A 1 80 ? 6.613 8.079 -7.325 1.00 82.62 80 HIS A C 1
ATOM 611 O O . HIS A 1 80 ? 6.768 8.178 -8.549 1.00 82.62 80 HIS A O 1
ATOM 617 N N . PRO A 1 81 ? 7.660 8.012 -6.489 1.00 85.12 81 PRO A N 1
ATOM 618 C CA . PRO A 1 81 ? 9.028 8.021 -6.980 1.00 85.12 81 PRO A CA 1
ATOM 619 C C . PRO A 1 81 ? 9.317 6.771 -7.823 1.00 85.12 81 PRO A C 1
ATOM 621 O O . PRO A 1 81 ? 10.014 6.866 -8.831 1.00 85.12 81 PRO A O 1
ATOM 624 N N . SER A 1 82 ? 8.708 5.623 -7.497 1.00 89.31 82 SER A N 1
ATOM 625 C CA . SER A 1 82 ? 8.860 4.379 -8.261 1.00 89.31 82 SER A CA 1
ATOM 626 C C . SER A 1 82 ? 8.250 4.453 -9.666 1.00 89.31 82 SER A C 1
ATOM 628 O O . SER A 1 82 ? 8.896 4.101 -10.649 1.00 89.31 82 SER A O 1
ATOM 630 N N . PHE A 1 83 ? 7.025 4.944 -9.820 1.00 88.94 83 PHE A N 1
ATOM 631 C CA . PHE A 1 83 ? 6.342 4.968 -11.113 1.00 88.94 83 PHE A CA 1
ATOM 632 C C . PHE A 1 83 ? 6.597 6.226 -11.933 1.00 88.94 83 PHE A C 1
ATOM 634 O O . PHE A 1 83 ? 6.645 6.131 -13.161 1.00 88.94 83 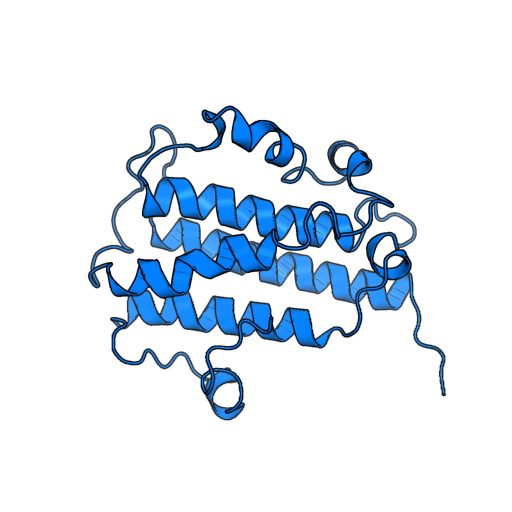PHE A O 1
ATOM 641 N N . LYS A 1 84 ? 6.714 7.384 -11.277 1.00 84.31 84 LYS A N 1
ATOM 642 C CA . LYS A 1 84 ? 6.758 8.702 -11.924 1.00 84.31 84 LYS A CA 1
ATOM 643 C C . LYS A 1 84 ? 8.141 9.352 -11.876 1.00 84.31 84 LYS A C 1
ATOM 645 O O . LYS A 1 84 ? 8.316 10.390 -12.504 1.00 84.31 84 LYS A O 1
ATOM 650 N N . GLY A 1 85 ? 9.097 8.780 -11.139 1.00 85.94 85 GLY A N 1
ATOM 651 C CA . GLY A 1 85 ? 10.460 9.308 -11.050 1.00 85.94 85 GLY A CA 1
ATOM 652 C C . GLY A 1 85 ? 10.550 10.693 -10.406 1.00 85.94 85 GLY A C 1
ATOM 653 O O . GLY A 1 85 ? 11.479 11.437 -10.707 1.00 85.94 85 GLY A O 1
ATOM 654 N N . ARG A 1 86 ? 9.584 11.054 -9.552 1.00 80.12 86 ARG A N 1
ATOM 655 C CA . ARG A 1 86 ? 9.534 12.337 -8.836 1.00 80.12 86 ARG A CA 1
ATOM 656 C C . ARG A 1 86 ? 9.042 12.153 -7.406 1.00 80.12 86 ARG A C 1
ATOM 658 O O . ARG A 1 86 ? 8.237 11.257 -7.150 1.00 80.12 86 ARG A O 1
ATOM 665 N N . ASP A 1 87 ? 9.497 13.026 -6.517 1.00 75.75 87 ASP A N 1
A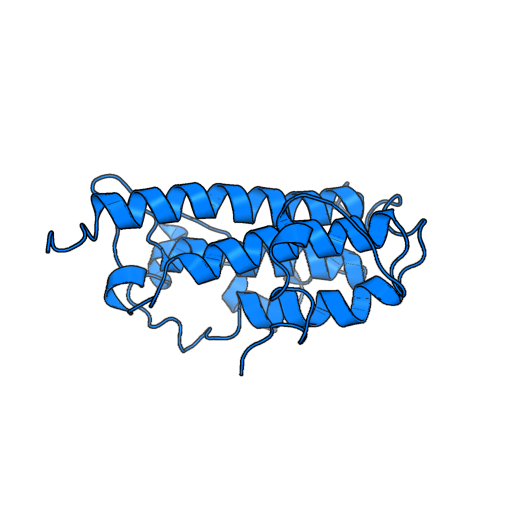TOM 666 C CA . ASP A 1 87 ? 8.982 13.122 -5.157 1.00 75.75 87 ASP A CA 1
ATOM 667 C C . ASP A 1 87 ? 7.628 13.842 -5.168 1.00 75.75 87 ASP A C 1
ATOM 669 O O . ASP A 1 87 ? 7.500 14.941 -5.706 1.00 75.75 87 ASP A O 1
ATOM 673 N N . GLU A 1 88 ? 6.592 13.218 -4.610 1.00 66.81 88 GLU A N 1
ATOM 674 C CA . GLU A 1 88 ? 5.283 13.865 -4.502 1.00 66.81 88 GLU A CA 1
ATOM 675 C C . GLU A 1 88 ? 5.118 14.732 -3.267 1.00 66.81 88 GLU A C 1
ATOM 677 O O . GLU A 1 88 ? 4.197 15.547 -3.240 1.00 66.81 88 GLU A O 1
ATOM 682 N N . ARG A 1 89 ? 6.059 14.685 -2.316 1.00 63.94 89 ARG A N 1
ATOM 683 C CA . ARG A 1 89 ? 6.113 15.668 -1.229 1.00 63.94 89 ARG A CA 1
ATOM 684 C C . ARG A 1 89 ? 6.195 17.087 -1.792 1.00 63.94 89 ARG A C 1
ATOM 686 O O . ARG A 1 89 ? 5.627 17.994 -1.193 1.00 63.94 89 ARG A O 1
ATOM 693 N N . ASP A 1 90 ? 6.769 17.276 -2.975 1.00 60.72 90 ASP A N 1
ATOM 694 C CA . ASP A 1 90 ? 6.875 18.580 -3.637 1.00 60.72 90 ASP A CA 1
ATOM 695 C C . ASP A 1 90 ? 5.581 19.046 -4.338 1.00 60.72 90 ASP A C 1
ATOM 697 O O . ASP A 1 90 ? 5.517 20.162 -4.854 1.00 60.72 90 ASP A O 1
ATOM 701 N N . VAL A 1 91 ? 4.517 18.231 -4.355 1.00 56.91 91 VAL A N 1
ATOM 702 C CA . VAL A 1 91 ? 3.239 18.568 -5.003 1.00 56.91 91 VAL A CA 1
ATOM 703 C C . VAL A 1 91 ? 2.272 19.201 -3.986 1.00 56.91 91 VAL A C 1
ATOM 705 O O . VAL A 1 91 ? 2.000 18.593 -2.950 1.00 56.91 91 VAL A O 1
ATOM 708 N N . PRO A 1 92 ? 1.653 20.370 -4.272 1.00 53.66 92 PRO A N 1
ATOM 709 C CA . PRO A 1 92 ? 0.750 21.064 -3.338 1.00 53.66 92 PRO A CA 1
ATOM 710 C C . PRO A 1 92 ? -0.408 20.209 -2.786 1.00 53.66 92 PRO A C 1
ATOM 712 O O . PRO A 1 92 ? -0.824 20.389 -1.640 1.00 53.66 92 PRO A O 1
ATOM 715 N N . GLY A 1 93 ? -0.891 19.239 -3.571 1.00 57.03 93 GLY A N 1
ATOM 716 C CA . GLY A 1 93 ? -1.950 18.296 -3.187 1.00 57.03 93 GLY A CA 1
ATOM 717 C C . GLY A 1 93 ? -1.516 17.154 -2.260 1.00 57.03 93 GLY A C 1
ATOM 718 O O . GLY A 1 93 ? -2.380 16.426 -1.783 1.00 57.03 93 GLY A O 1
ATOM 719 N N . PHE A 1 94 ? -0.216 16.997 -1.981 1.00 59.59 94 PHE A N 1
ATOM 720 C CA . PHE A 1 94 ? 0.311 15.974 -1.068 1.00 59.59 94 PHE A CA 1
ATOM 721 C C . PHE A 1 94 ? 0.315 16.432 0.403 1.00 59.59 94 PHE A C 1
ATOM 723 O O . PHE A 1 94 ? 0.469 15.633 1.321 1.00 59.59 94 PHE A O 1
ATOM 730 N N . THR A 1 95 ? 0.101 17.726 0.655 1.00 55.16 95 THR A N 1
ATOM 731 C CA . THR A 1 95 ? 0.074 18.331 2.000 1.00 55.16 95 THR A CA 1
ATOM 732 C C . THR A 1 95 ? -0.871 17.632 2.995 1.00 55.16 95 THR A C 1
ATOM 734 O O . THR A 1 95 ? -0.433 17.405 4.122 1.00 55.16 95 THR A O 1
ATOM 737 N N . PRO A 1 96 ? -2.102 17.211 2.624 1.00 53.97 96 PRO A N 1
ATOM 738 C CA . PRO A 1 96 ? -2.985 16.460 3.526 1.00 53.97 96 PRO A CA 1
ATOM 739 C C . PRO A 1 96 ? -2.403 15.108 3.960 1.00 53.97 96 PRO A C 1
ATOM 741 O O . PRO A 1 96 ? -2.707 14.630 5.046 1.00 53.97 96 PRO A O 1
ATOM 744 N N . TYR A 1 97 ? -1.535 14.522 3.132 1.00 55.50 97 TYR A N 1
ATOM 745 C CA . TYR A 1 97 ? -0.902 13.230 3.371 1.00 55.50 97 TYR A CA 1
ATOM 746 C C . TYR A 1 97 ? 0.365 13.349 4.219 1.00 55.50 97 TYR A C 1
ATOM 748 O O . TYR A 1 97 ? 0.774 12.348 4.782 1.00 55.50 97 TYR A O 1
ATOM 756 N N . ARG A 1 98 ? 0.973 14.541 4.372 1.00 56.56 98 ARG A N 1
ATOM 757 C CA . ARG A 1 98 ? 2.223 14.734 5.145 1.00 56.56 98 ARG A CA 1
ATOM 758 C C . ARG A 1 98 ? 2.085 14.431 6.641 1.00 56.56 98 ARG A C 1
ATOM 760 O O . ARG A 1 98 ? 3.084 14.115 7.275 1.00 56.56 98 ARG A O 1
ATOM 767 N N . ALA A 1 99 ? 0.874 14.526 7.192 1.00 52.88 99 ALA A N 1
ATOM 768 C CA . ALA A 1 99 ? 0.583 14.266 8.606 1.00 52.88 99 ALA A CA 1
ATOM 769 C C . ALA A 1 99 ? 0.125 12.821 8.895 1.00 52.88 99 ALA A C 1
ATOM 771 O O . ALA A 1 99 ? -0.139 12.477 10.037 1.00 52.88 99 ALA A O 1
ATOM 772 N N . TRP A 1 100 ? -0.030 11.973 7.875 1.00 56.84 100 TRP A N 1
ATOM 773 C CA . TRP A 1 100 ? -0.421 10.566 8.030 1.00 56.84 100 TRP A CA 1
ATOM 774 C C . TRP A 1 100 ? 0.717 9.547 8.069 1.00 56.84 100 TRP A C 1
ATOM 776 O O . TRP A 1 100 ? 0.502 8.474 8.636 1.00 56.84 100 TRP A O 1
ATOM 786 N N . PRO A 1 101 ? 1.925 9.800 7.519 1.00 54.72 101 PRO A N 1
ATOM 787 C CA . PRO A 1 101 ? 3.056 8.933 7.785 1.00 54.72 101 PRO A CA 1
ATOM 788 C C . PRO A 1 101 ? 3.468 8.961 9.261 1.00 54.72 101 PRO A C 1
ATOM 790 O O . PRO A 1 101 ? 4.203 8.082 9.713 1.00 54.72 101 PRO A O 1
ATOM 793 N N . THR A 1 102 ? 3.006 9.953 10.014 1.00 62.47 102 THR A N 1
ATOM 794 C CA . THR A 1 102 ? 3.358 10.137 11.409 1.00 62.47 102 THR A CA 1
ATOM 795 C C . THR A 1 102 ? 2.356 9.419 12.315 1.00 62.47 102 THR A C 1
ATOM 797 O O . THR A 1 102 ? 1.144 9.403 12.104 1.00 62.47 102 THR A O 1
ATOM 800 N N . LEU A 1 103 ? 2.897 8.730 13.316 1.00 68.12 103 LEU A N 1
ATOM 801 C CA . LEU A 1 103 ? 2.142 8.002 14.332 1.00 68.12 103 LEU A CA 1
ATOM 802 C C . LEU A 1 103 ? 2.241 8.748 15.666 1.00 68.12 103 LEU A C 1
ATOM 804 O O . LEU A 1 103 ? 3.071 9.639 15.835 1.00 68.12 103 LEU A O 1
ATOM 808 N N . GLY A 1 104 ? 1.439 8.355 16.653 1.00 65.12 104 GLY A N 1
ATOM 809 C CA . GLY A 1 104 ? 1.445 9.026 17.951 1.00 65.12 104 GLY A CA 1
ATOM 810 C C . GLY A 1 104 ? 0.804 10.415 17.903 1.00 65.12 104 GLY A C 1
ATOM 811 O O . GLY A 1 104 ? -0.242 10.581 17.286 1.00 65.12 104 GLY A O 1
ATOM 812 N N . GLU A 1 105 ? 1.402 11.396 18.587 1.00 63.72 105 GLU A N 1
ATOM 813 C CA . GLU A 1 105 ? 0.815 12.739 18.772 1.00 63.72 105 GLU A CA 1
ATOM 814 C C . GLU A 1 105 ? 0.555 13.469 17.449 1.00 63.72 105 GLU A C 1
ATOM 816 O O . GLU A 1 105 ? -0.441 14.172 17.311 1.00 63.72 105 GLU A O 1
ATOM 821 N N . GLU A 1 106 ? 1.404 13.252 16.448 1.00 64.81 106 GLU A N 1
ATOM 822 C CA . GLU A 1 106 ? 1.284 13.900 15.140 1.00 64.81 106 GLU A CA 1
ATOM 823 C C . GLU A 1 106 ? 0.151 13.317 14.278 1.00 64.81 106 GLU A C 1
ATOM 825 O O . GLU A 1 106 ? -0.348 14.000 13.387 1.00 64.81 106 GLU A O 1
ATOM 830 N N . GLY A 1 107 ? -0.300 12.092 14.575 1.00 61.94 107 GLY A N 1
ATOM 831 C CA . GLY A 1 107 ? -1.418 11.441 13.886 1.00 61.94 107 GLY A CA 1
ATOM 832 C C . GLY A 1 107 ? -2.773 11.597 14.599 1.00 61.94 107 GLY A C 1
ATOM 833 O O . GLY A 1 107 ? -3.786 11.099 14.107 1.00 61.94 107 GLY A O 1
ATOM 834 N N . GLU A 1 108 ? -2.819 12.303 15.736 1.00 64.62 108 GLU A N 1
ATOM 835 C CA . GLU A 1 108 ? -4.049 12.643 16.476 1.00 64.62 108 GLU A CA 1
ATOM 836 C C . GLU A 1 108 ? -5.156 13.291 15.624 1.00 64.62 108 GLU A C 1
ATOM 838 O O . GLU A 1 108 ? -6.319 12.933 15.821 1.00 64.62 108 GLU A O 1
ATOM 843 N N . PRO A 1 109 ? -4.867 14.170 14.638 1.00 64.38 109 PRO A N 1
ATOM 844 C CA . PRO A 1 109 ? -5.908 14.767 13.796 1.00 64.38 109 PRO A CA 1
ATOM 845 C C . PRO A 1 109 ? -6.727 13.757 12.972 1.00 64.38 109 PRO A C 1
ATOM 847 O O . PRO A 1 109 ? -7.811 14.093 12.496 1.00 64.38 109 PRO A O 1
ATOM 850 N N . VAL A 1 110 ? -6.225 12.528 12.797 1.00 61.50 110 VAL A N 1
ATOM 851 C CA . VAL A 1 110 ? -6.915 11.429 12.097 1.00 61.50 110 VAL A CA 1
ATOM 852 C C . VAL A 1 110 ? -7.884 10.685 13.031 1.00 61.50 110 VAL A C 1
ATOM 854 O O . VAL A 1 110 ? -8.784 9.980 12.572 1.00 61.50 110 VAL A O 1
ATOM 857 N N . ARG A 1 111 ? -7.746 10.832 14.355 1.00 65.12 111 ARG A N 1
ATOM 858 C CA . ARG A 1 111 ? -8.565 10.112 15.336 1.00 65.12 111 ARG A CA 1
ATOM 859 C C . ARG A 1 111 ? -10.005 10.632 15.353 1.00 65.12 111 ARG A C 1
ATOM 861 O O . ARG A 1 111 ? -10.249 11.832 15.404 1.00 65.12 111 ARG A O 1
ATOM 868 N N . GLY A 1 112 ? -10.970 9.709 15.360 1.00 56.91 112 GLY A N 1
ATOM 869 C CA . GLY A 1 112 ? -12.402 10.029 15.457 1.00 56.91 112 GLY A CA 1
ATOM 870 C C . GLY A 1 112 ? -13.017 10.601 14.177 1.00 56.91 112 GLY A C 1
ATOM 871 O O . GLY A 1 112 ? -14.218 10.853 14.146 1.00 56.91 112 GLY A O 1
ATOM 872 N N . GLN A 1 113 ? -12.224 10.770 13.117 1.00 61.41 113 GLN A N 1
ATOM 873 C CA . GLN A 1 113 ? -12.748 11.042 11.788 1.00 61.41 113 GLN A CA 1
ATOM 874 C C . GLN A 1 113 ? -13.345 9.748 11.220 1.00 61.41 113 GLN A C 1
ATOM 876 O O . GLN A 1 113 ? -12.753 8.675 11.400 1.00 61.41 113 GLN A O 1
ATOM 881 N N . PRO A 1 114 ? -14.496 9.807 10.526 1.00 55.31 114 PRO A N 1
ATOM 882 C CA . PRO A 1 114 ? -14.894 8.688 9.692 1.00 55.31 114 PRO A CA 1
ATOM 883 C C . PRO A 1 114 ? -13.767 8.409 8.687 1.00 55.31 114 PRO A C 1
ATOM 885 O O . PRO A 1 114 ? -13.012 9.308 8.316 1.00 55.31 114 PRO A O 1
ATOM 888 N N . LEU A 1 115 ? -13.646 7.167 8.223 1.00 51.53 115 LEU A N 1
ATOM 889 C CA . LEU A 1 115 ? -12.779 6.897 7.076 1.00 51.53 115 LEU A CA 1
ATOM 890 C C . LEU A 1 115 ? -13.314 7.572 5.798 1.00 51.53 115 LEU A C 1
ATOM 892 O O . LEU A 1 115 ? -12.574 7.634 4.833 1.00 51.53 115 LEU A O 1
ATOM 896 N N . ASP A 1 116 ? -14.546 8.099 5.781 1.00 41.84 116 ASP A N 1
ATOM 897 C CA . ASP A 1 116 ? -15.253 8.622 4.596 1.00 41.84 116 ASP A CA 1
ATOM 898 C C . ASP A 1 116 ? -14.763 9.939 3.952 1.00 41.84 116 ASP A C 1
ATOM 900 O O . ASP A 1 116 ? -15.100 10.161 2.791 1.00 41.84 116 ASP A O 1
ATOM 904 N N . PRO A 1 117 ? -13.942 10.816 4.562 1.00 50.09 117 PRO A N 1
ATOM 905 C CA . PRO A 1 117 ? -13.122 11.741 3.779 1.00 50.09 117 PRO A CA 1
ATOM 906 C C . PRO A 1 117 ? -11.972 11.032 3.040 1.00 50.09 117 PRO A C 1
ATOM 908 O O . PRO A 1 117 ? -11.469 11.569 2.055 1.00 50.09 117 PRO A O 1
ATOM 911 N N . TYR A 1 118 ? -11.598 9.810 3.445 1.00 48.81 118 TYR A N 1
ATOM 912 C CA . TYR A 1 118 ? -10.580 8.968 2.800 1.00 48.81 118 TYR A CA 1
ATOM 913 C C . TYR A 1 118 ? -11.027 7.516 2.521 1.00 48.81 118 TYR A C 1
ATOM 915 O O . TYR A 1 118 ? -10.243 6.585 2.741 1.00 48.81 118 TYR A O 1
ATOM 923 N N . PRO A 1 119 ? -12.218 7.284 1.927 1.00 36.88 119 PRO A N 1
ATOM 924 C CA . PRO A 1 119 ? -12.751 5.951 1.628 1.00 36.88 119 PRO A CA 1
ATOM 925 C C . PRO A 1 119 ? -12.043 5.321 0.415 1.00 36.88 119 PRO A C 1
ATOM 927 O O . PRO A 1 119 ? -12.482 4.348 -0.181 1.00 36.88 119 PRO A O 1
ATOM 930 N N . HIS A 1 120 ? -10.911 5.902 0.039 1.00 47.47 120 HIS A N 1
ATOM 931 C CA . HIS A 1 120 ? -10.175 5.641 -1.169 1.00 47.47 120 HIS A CA 1
ATOM 932 C C . HIS A 1 120 ? -8.667 5.602 -0.913 1.00 47.47 120 HIS A C 1
ATOM 934 O O . HIS A 1 120 ? -7.950 5.320 -1.849 1.00 47.47 120 HIS A O 1
ATOM 940 N N . GLY A 1 121 ? -8.137 5.817 0.297 1.00 58.62 121 GLY A N 1
ATOM 941 C CA . GLY A 1 121 ? -6.680 5.863 0.515 1.00 58.62 121 GLY A CA 1
ATOM 942 C C . GLY A 1 121 ? -5.948 4.588 0.071 1.00 58.62 121 GLY A C 1
ATOM 943 O O . GLY A 1 121 ? -5.180 4.628 -0.888 1.00 58.62 121 GLY A O 1
ATOM 944 N N . LEU A 1 122 ? -6.222 3.455 0.731 1.00 64.38 122 LEU A N 1
ATOM 945 C CA . LEU A 1 122 ? -5.610 2.156 0.406 1.00 64.38 122 LEU A CA 1
ATOM 946 C C . LEU A 1 122 ? -6.068 1.620 -0.956 1.00 64.38 122 LEU A C 1
ATOM 948 O O . LEU A 1 122 ? -5.250 1.123 -1.724 1.00 64.38 122 LEU A O 1
ATOM 952 N N . GLU A 1 123 ? -7.363 1.709 -1.266 1.00 68.56 123 GLU A N 1
ATOM 953 C CA . GLU A 1 123 ? -7.902 1.198 -2.533 1.00 68.56 123 GLU A CA 1
ATOM 954 C C . GLU A 1 123 ? -7.423 2.017 -3.737 1.00 68.56 123 GLU A C 1
ATOM 956 O O . GLU A 1 123 ? -7.071 1.443 -4.760 1.00 68.56 123 GLU A O 1
ATOM 961 N N . THR A 1 124 ? -7.337 3.345 -3.627 1.00 66.81 124 THR A N 1
ATOM 962 C CA . THR A 1 124 ? -6.832 4.226 -4.702 1.00 66.81 124 THR A CA 1
ATOM 963 C C . THR A 1 124 ? -5.321 4.197 -4.794 1.00 66.81 124 THR A C 1
ATOM 965 O O . THR A 1 124 ? -4.792 4.323 -5.901 1.00 66.81 124 THR A O 1
ATOM 968 N N . ALA A 1 125 ? -4.618 4.030 -3.668 1.00 68.12 125 ALA A N 1
ATOM 969 C CA . ALA A 1 125 ? -3.187 3.764 -3.702 1.00 68.12 125 ALA A CA 1
ATOM 970 C C . ALA A 1 125 ? -2.932 2.465 -4.481 1.00 68.12 125 ALA A C 1
ATOM 972 O O . ALA A 1 125 ? -2.201 2.487 -5.471 1.00 68.12 125 ALA A O 1
ATOM 973 N N . TRP A 1 126 ? -3.647 1.384 -4.155 1.00 78.00 126 TRP A N 1
ATOM 974 C CA . TRP A 1 126 ? -3.471 0.102 -4.836 1.00 78.00 126 TRP A CA 1
ATOM 975 C C . TRP A 1 126 ? -3.989 0.092 -6.276 1.00 78.00 126 TRP A C 1
ATOM 977 O O . TRP A 1 126 ? -3.364 -0.524 -7.133 1.00 78.00 126 TRP A O 1
ATOM 987 N N . ALA A 1 127 ? -5.077 0.801 -6.600 1.00 76.06 127 ALA A N 1
ATOM 988 C CA . ALA A 1 127 ? -5.743 0.742 -7.909 1.00 76.06 127 ALA A CA 1
ATOM 989 C C . ALA A 1 127 ? -4.811 0.998 -9.107 1.00 76.06 127 ALA A C 1
ATOM 991 O O . ALA A 1 127 ? -5.043 0.478 -10.198 1.00 76.06 127 ALA A O 1
ATOM 992 N N . LYS A 1 128 ? -3.738 1.774 -8.914 1.00 77.75 128 LYS A N 1
ATOM 993 C CA . LYS A 1 128 ? -2.756 2.079 -9.964 1.00 77.75 128 LYS A CA 1
ATOM 994 C C . LYS A 1 128 ? -1.742 0.958 -10.182 1.00 77.75 128 LYS A C 1
ATOM 996 O O . LYS A 1 128 ? -1.177 0.863 -11.275 1.00 77.75 128 LYS A O 1
ATOM 1001 N N . ALA A 1 129 ? -1.474 0.127 -9.177 1.00 81.81 129 ALA A N 1
ATOM 1002 C CA . ALA A 1 129 ? -0.425 -0.883 -9.244 1.00 81.81 129 ALA A CA 1
ATOM 1003 C C . ALA A 1 129 ? -0.743 -1.988 -10.275 1.00 81.81 129 ALA A C 1
ATOM 1005 O O . ALA A 1 129 ? 0.093 -2.196 -11.161 1.00 81.81 129 ALA A O 1
ATOM 1006 N N . PRO A 1 130 ? -1.942 -2.615 -10.290 1.00 76.94 130 PRO A N 1
ATOM 1007 C CA . PRO A 1 130 ? -2.284 -3.654 -11.264 1.00 76.94 130 PRO A CA 1
ATOM 1008 C C . PRO A 1 130 ? -2.303 -3.183 -12.720 1.00 76.94 130 PRO A C 1
ATOM 1010 O O . PRO A 1 130 ? -2.076 -4.000 -13.606 1.00 76.94 130 PRO A O 1
ATOM 1013 N N . SER A 1 131 ? -2.557 -1.896 -12.991 1.00 81.62 131 SER A N 1
ATOM 1014 C CA . SER A 1 131 ? -2.508 -1.343 -14.353 1.00 81.62 131 SER A CA 1
ATOM 1015 C C . SER A 1 131 ? -1.106 -0.891 -14.764 1.00 81.62 131 SER A C 1
ATOM 1017 O O . SER A 1 131 ? -0.776 -0.913 -15.946 1.00 81.62 131 SER A O 1
ATOM 1019 N N . THR A 1 132 ? -0.267 -0.480 -13.808 1.00 87.38 132 THR A N 1
ATOM 1020 C CA . THR A 1 132 ? 1.060 0.086 -14.094 1.00 87.38 132 THR A CA 1
ATOM 1021 C C . THR A 1 132 ? 2.146 -0.983 -14.137 1.00 87.38 132 THR A C 1
ATOM 1023 O O . THR A 1 132 ? 2.972 -0.978 -15.048 1.00 87.38 132 THR A O 1
ATOM 1026 N N . LEU A 1 133 ? 2.146 -1.924 -13.192 1.00 88.31 133 LEU A N 1
ATOM 1027 C CA . LEU A 1 133 ? 3.153 -2.984 -13.090 1.00 88.31 133 LEU A CA 1
ATOM 1028 C C . LEU A 1 133 ? 3.277 -3.868 -14.350 1.00 88.31 133 LEU A C 1
ATOM 1030 O O . LEU A 1 133 ? 4.416 -4.112 -14.744 1.00 88.31 133 LEU A O 1
ATOM 1034 N N . PRO A 1 134 ? 2.199 -4.266 -15.063 1.00 88.00 134 PRO A N 1
ATOM 1035 C CA . PRO A 1 134 ? 2.315 -5.016 -16.321 1.00 88.00 134 PRO A CA 1
ATOM 1036 C C . PRO A 1 134 ? 3.129 -4.307 -17.401 1.00 88.00 134 PRO A C 1
ATOM 1038 O O . PRO A 1 134 ? 3.738 -4.945 -18.251 1.00 88.00 134 PRO A O 1
ATOM 1041 N N . THR A 1 135 ? 3.116 -2.971 -17.389 1.00 89.44 135 THR A N 1
ATOM 1042 C CA . THR A 1 135 ? 3.831 -2.156 -18.380 1.00 89.44 135 THR A CA 1
ATOM 1043 C C . THR A 1 135 ? 5.331 -2.088 -18.097 1.00 89.44 135 THR A C 1
ATOM 1045 O O . THR A 1 135 ? 6.098 -1.577 -18.912 1.00 89.44 135 THR A O 1
ATOM 1048 N N . LYS A 1 136 ? 5.768 -2.576 -16.930 1.00 90.06 136 LYS A N 1
ATOM 1049 C CA . LYS A 1 136 ? 7.168 -2.579 -16.519 1.00 90.06 136 LYS A CA 1
ATOM 1050 C C . LYS A 1 136 ? 7.835 -3.879 -16.970 1.00 90.06 136 LYS A C 1
ATOM 1052 O O . LYS A 1 136 ? 7.349 -4.976 -16.709 1.00 90.06 136 LYS A O 1
ATOM 1057 N N . GLY A 1 137 ? 8.978 -3.753 -17.644 1.00 87.06 137 GLY A N 1
ATOM 1058 C CA . GLY A 1 137 ? 9.793 -4.904 -18.036 1.00 87.06 137 GLY A CA 1
ATOM 1059 C C . GLY A 1 137 ? 10.417 -5.615 -16.828 1.00 87.06 137 GLY A C 1
ATOM 1060 O O . GLY A 1 137 ? 10.579 -5.022 -15.765 1.00 87.06 137 GLY A O 1
ATOM 1061 N N . GLY A 1 138 ? 10.834 -6.873 -16.997 1.00 89.81 138 GLY A N 1
ATOM 1062 C CA . GLY A 1 138 ? 11.353 -7.703 -15.895 1.00 89.81 138 GLY A CA 1
ATOM 1063 C C . GLY A 1 138 ? 12.620 -7.183 -15.205 1.00 89.81 138 GLY A C 1
ATOM 1064 O O . GLY A 1 138 ? 12.880 -7.553 -14.065 1.00 89.81 138 GLY A O 1
ATOM 1065 N N . ALA A 1 139 ? 13.379 -6.293 -15.853 1.00 93.19 139 ALA A N 1
ATOM 1066 C CA . ALA A 1 139 ? 14.549 -5.638 -15.264 1.00 93.19 139 ALA A CA 1
ATOM 1067 C C . ALA A 1 139 ? 14.205 -4.383 -14.438 1.00 93.19 139 ALA A C 1
ATOM 1069 O O . ALA A 1 139 ? 15.043 -3.912 -13.675 1.00 93.19 139 ALA A O 1
ATOM 1070 N N . TRP A 1 140 ? 12.987 -3.839 -14.564 1.00 94.31 140 TRP A N 1
ATOM 1071 C CA . TRP A 1 140 ? 12.566 -2.600 -13.898 1.00 94.31 140 TRP A CA 1
ATOM 1072 C C . TRP A 1 140 ? 12.707 -2.600 -12.364 1.00 94.31 140 TRP A C 1
ATOM 1074 O O . TRP A 1 140 ? 13.021 -1.547 -11.820 1.00 94.31 140 TRP A O 1
ATOM 1084 N N . PRO A 1 141 ? 12.538 -3.721 -11.635 1.00 94.44 141 PRO A N 1
ATOM 1085 C CA . PRO A 1 141 ? 12.708 -3.712 -10.182 1.00 94.44 141 PRO A CA 1
ATOM 1086 C C . PRO A 1 141 ? 14.137 -3.396 -9.699 1.00 94.44 141 PRO A C 1
ATOM 1088 O O . PRO A 1 141 ? 14.307 -2.969 -8.557 1.00 94.44 141 PRO A O 1
ATOM 1091 N N . ALA A 1 142 ? 15.164 -3.635 -10.522 1.00 94.94 142 ALA A N 1
ATOM 1092 C CA . ALA A 1 142 ? 16.561 -3.621 -10.080 1.00 94.94 142 ALA A CA 1
ATOM 1093 C C . ALA A 1 142 ? 17.210 -2.223 -9.970 1.00 94.94 142 ALA A C 1
ATOM 1095 O O . ALA A 1 142 ? 17.935 -2.005 -8.998 1.00 94.94 142 ALA A O 1
ATOM 1096 N N . PRO A 1 143 ? 16.998 -1.273 -10.905 1.00 94.69 143 PRO A N 1
ATOM 1097 C CA . PRO A 1 143 ? 17.586 0.060 -10.818 1.00 94.69 143 PRO A CA 1
ATOM 1098 C C . PRO A 1 143 ? 17.168 0.846 -9.571 1.00 94.69 143 PRO A C 1
ATOM 1100 O O . PRO A 1 143 ? 16.099 0.624 -8.992 1.00 94.69 143 PRO A O 1
ATOM 1103 N N . HIS A 1 144 ? 18.021 1.802 -9.197 1.00 94.56 144 HIS A N 1
ATOM 1104 C CA . HIS A 1 144 ? 17.701 2.825 -8.206 1.00 94.56 144 HIS A CA 1
ATOM 1105 C C . HIS A 1 144 ? 16.614 3.769 -8.727 1.00 94.56 144 HIS A C 1
ATOM 1107 O O . HIS A 1 144 ? 16.518 4.018 -9.930 1.00 94.56 144 HIS A O 1
ATOM 1113 N N . LEU A 1 145 ? 15.818 4.305 -7.805 1.00 91.44 145 LEU A N 1
ATOM 1114 C CA . LEU A 1 145 ? 14.882 5.383 -8.083 1.00 91.44 145 LEU A CA 1
ATOM 1115 C C . LEU A 1 145 ? 15.644 6.598 -8.624 1.00 91.44 145 LEU A C 1
ATOM 1117 O O . LEU A 1 145 ? 16.764 6.887 -8.210 1.00 91.44 145 LEU A O 1
ATOM 1121 N N . THR A 1 146 ? 15.025 7.325 -9.550 1.00 88.56 146 THR A N 1
ATOM 1122 C CA . THR A 1 146 ? 15.638 8.503 -10.185 1.00 88.56 146 THR A CA 1
ATOM 1123 C C . THR A 1 146 ? 15.506 9.776 -9.352 1.00 88.56 146 THR A C 1
ATOM 1125 O O . THR A 1 146 ? 16.001 10.825 -9.754 1.00 88.56 146 THR A O 1
ATOM 1128 N N . VAL A 1 147 ? 14.799 9.708 -8.223 1.00 84.38 147 VAL A N 1
ATOM 1129 C CA . VAL A 1 147 ? 14.554 10.855 -7.348 1.00 84.38 147 VAL A CA 1
ATOM 1130 C C . VAL A 1 147 ? 15.811 11.132 -6.515 1.00 84.38 147 VAL A C 1
ATOM 1132 O O . VAL A 1 147 ? 16.310 10.198 -5.882 1.00 84.38 147 VAL A O 1
ATOM 1135 N N . PRO A 1 148 ? 16.326 12.378 -6.490 1.00 77.94 148 PRO A N 1
ATOM 1136 C CA . PRO A 1 148 ? 17.464 12.748 -5.650 1.00 77.94 148 PRO A CA 1
ATOM 1137 C C . PRO A 1 148 ? 17.253 12.336 -4.189 1.00 77.94 148 PRO A C 1
ATOM 1139 O O . PRO A 1 148 ? 16.133 12.382 -3.689 1.00 77.94 148 PRO A O 1
ATOM 1142 N N . ASP A 1 149 ? 18.320 11.895 -3.522 1.00 75.69 149 ASP A N 1
ATOM 1143 C CA . ASP A 1 149 ? 18.340 11.440 -2.120 1.00 75.69 149 ASP A CA 1
ATOM 1144 C C . ASP A 1 149 ? 17.537 10.159 -1.799 1.00 75.69 149 ASP A C 1
ATOM 1146 O O . ASP A 1 149 ? 17.684 9.588 -0.714 1.00 75.69 149 ASP A O 1
ATOM 1150 N N . PHE A 1 150 ? 16.770 9.611 -2.749 1.00 77.62 150 PHE A N 1
ATOM 1151 C CA . PHE A 1 150 ? 16.152 8.289 -2.620 1.00 77.62 150 PHE A CA 1
ATOM 1152 C C . PHE A 1 150 ? 17.117 7.192 -3.087 1.00 77.62 150 PHE A C 1
ATOM 1154 O O . PHE A 1 150 ? 17.062 6.717 -4.218 1.00 77.62 150 PHE A O 1
ATOM 1161 N N . GLY A 1 151 ? 17.970 6.710 -2.182 1.00 82.38 151 GLY A N 1
ATOM 1162 C CA . GLY A 1 151 ? 18.898 5.591 -2.429 1.00 82.38 151 GLY A CA 1
ATOM 1163 C C . GLY A 1 151 ? 18.243 4.201 -2.529 1.00 82.38 151 GLY A C 1
ATOM 1164 O O . GLY A 1 151 ? 18.884 3.192 -2.240 1.00 82.38 151 GLY A O 1
ATOM 1165 N N . ASN A 1 152 ? 16.955 4.120 -2.866 1.00 88.88 152 ASN A N 1
ATOM 1166 C CA . ASN A 1 152 ? 16.205 2.866 -2.922 1.00 88.88 152 ASN A CA 1
ATOM 1167 C C . ASN A 1 152 ? 16.183 2.323 -4.350 1.00 88.88 152 ASN A C 1
ATOM 1169 O O . ASN A 1 152 ? 16.131 3.091 -5.301 1.00 88.88 152 ASN A O 1
ATOM 1173 N N . THR A 1 153 ? 16.166 1.002 -4.515 1.00 94.00 153 THR A N 1
ATOM 1174 C CA . THR A 1 153 ? 15.734 0.383 -5.776 1.00 94.00 153 THR A CA 1
ATOM 1175 C C . THR A 1 153 ? 14.214 0.326 -5.841 1.00 94.00 153 THR A C 1
ATOM 1177 O O . THR A 1 153 ? 13.550 0.367 -4.799 1.00 94.00 153 THR A O 1
ATOM 1180 N N . HIS A 1 154 ? 13.649 0.173 -7.042 1.00 93.12 154 HIS A N 1
ATOM 1181 C CA . HIS A 1 154 ? 12.212 -0.084 -7.184 1.00 93.12 154 HIS A CA 1
ATOM 1182 C C . HIS A 1 154 ? 11.792 -1.286 -6.321 1.00 93.12 154 HIS A C 1
ATOM 1184 O O . HIS A 1 154 ? 10.828 -1.198 -5.567 1.00 93.12 154 HIS A O 1
ATOM 1190 N N . HIS A 1 155 ? 12.563 -2.375 -6.338 1.00 92.69 155 HIS A N 1
ATOM 1191 C CA . HIS A 1 155 ? 12.287 -3.559 -5.526 1.00 92.69 155 HIS A CA 1
ATOM 1192 C C . HIS A 1 155 ? 12.262 -3.261 -4.018 1.00 92.69 155 HIS A C 1
ATOM 1194 O O . HIS A 1 155 ? 11.346 -3.700 -3.326 1.00 92.69 155 HIS A O 1
ATOM 1200 N N . ARG A 1 156 ? 13.221 -2.474 -3.505 1.00 92.38 156 ARG A N 1
ATOM 1201 C CA . ARG A 1 156 ? 13.237 -2.068 -2.090 1.00 92.38 156 ARG A CA 1
ATOM 1202 C C . ARG A 1 156 ? 12.011 -1.226 -1.730 1.00 92.38 156 ARG A C 1
ATOM 1204 O O . ARG A 1 156 ? 11.453 -1.441 -0.658 1.00 92.38 156 ARG A O 1
ATOM 1211 N N . ALA A 1 157 ? 11.607 -0.294 -2.594 1.00 91.06 157 ALA A N 1
ATOM 1212 C CA . ALA A 1 157 ? 10.438 0.555 -2.364 1.00 91.06 157 ALA A CA 1
ATOM 1213 C C . ALA A 1 157 ? 9.155 -0.288 -2.245 1.00 91.06 157 ALA A C 1
ATOM 1215 O O . ALA A 1 157 ? 8.427 -0.192 -1.264 1.00 91.06 157 ALA A O 1
ATOM 1216 N N . TRP A 1 158 ? 8.929 -1.223 -3.174 1.00 90.75 158 TRP A N 1
ATOM 1217 C CA . TRP A 1 158 ? 7.765 -2.117 -3.109 1.00 90.75 158 TRP A CA 1
ATOM 1218 C C . TRP A 1 158 ? 7.821 -3.112 -1.944 1.00 90.75 158 TRP A C 1
ATOM 1220 O O . TRP A 1 158 ? 6.794 -3.423 -1.340 1.00 90.75 158 TRP A O 1
ATOM 1230 N N . PHE A 1 159 ? 9.016 -3.584 -1.581 1.00 90.69 159 PHE A N 1
ATOM 1231 C CA . PHE A 1 159 ? 9.204 -4.369 -0.362 1.00 90.69 159 PHE A CA 1
ATOM 1232 C C . PHE A 1 159 ? 8.846 -3.561 0.893 1.00 90.69 159 PHE A C 1
ATOM 1234 O O . PHE A 1 159 ? 8.215 -4.102 1.800 1.00 90.69 159 PHE A O 1
ATOM 1241 N N . HIS A 1 160 ? 9.220 -2.279 0.951 1.00 89.75 160 HIS A N 1
ATOM 1242 C CA . HIS A 1 160 ? 8.910 -1.404 2.078 1.00 89.75 160 HIS A CA 1
ATOM 1243 C C . HIS A 1 160 ? 7.399 -1.271 2.287 1.00 89.75 160 HIS A C 1
ATOM 1245 O O . HIS A 1 160 ? 6.948 -1.546 3.397 1.00 89.75 160 HIS A O 1
ATOM 1251 N N . VAL A 1 161 ? 6.636 -0.985 1.224 1.00 87.31 161 VAL A N 1
ATOM 1252 C CA . VAL A 1 161 ? 5.160 -0.929 1.252 1.00 87.31 161 VAL A CA 1
ATOM 1253 C C . VAL A 1 161 ? 4.562 -2.197 1.865 1.00 87.31 161 VAL A C 1
ATOM 1255 O O . VAL A 1 161 ? 3.799 -2.135 2.827 1.00 87.31 161 VAL A O 1
ATOM 1258 N N . MET A 1 162 ? 4.955 -3.368 1.358 1.00 87.81 162 MET A N 1
ATOM 1259 C CA . MET A 1 162 ? 4.426 -4.653 1.827 1.00 87.81 162 MET A CA 1
ATOM 1260 C C . MET A 1 162 ? 4.821 -4.966 3.277 1.00 87.81 162 MET A C 1
ATOM 1262 O O . MET A 1 162 ? 3.989 -5.412 4.069 1.00 87.81 162 MET A O 1
ATOM 1266 N N . LYS A 1 163 ? 6.088 -4.732 3.640 1.00 90.12 163 LYS A N 1
ATOM 1267 C CA . LYS A 1 163 ? 6.603 -4.937 5.002 1.00 90.12 163 LYS A CA 1
ATOM 1268 C C . LYS A 1 163 ? 5.851 -4.062 6.006 1.00 90.12 163 LYS A C 1
ATOM 1270 O O . LYS A 1 163 ? 5.564 -4.500 7.118 1.00 90.12 163 LYS A O 1
ATOM 1275 N N . ASP A 1 164 ? 5.577 -2.820 5.629 1.00 87.75 164 ASP A N 1
ATOM 1276 C CA . ASP A 1 164 ? 4.909 -1.833 6.469 1.00 87.75 164 ASP A CA 1
ATOM 1277 C C . ASP A 1 164 ? 3.436 -2.206 6.708 1.00 87.75 164 ASP A C 1
ATOM 1279 O O . ASP A 1 164 ? 3.000 -2.321 7.855 1.00 87.75 164 ASP A O 1
ATOM 1283 N N . GLU A 1 165 ? 2.717 -2.563 5.640 1.00 86.25 165 GLU A N 1
ATOM 1284 C CA . GLU A 1 165 ? 1.342 -3.070 5.703 1.00 86.25 165 GLU A CA 1
ATOM 1285 C C . GLU A 1 165 ? 1.214 -4.325 6.583 1.00 86.25 165 GLU A C 1
ATOM 1287 O O . GLU A 1 165 ? 0.366 -4.385 7.480 1.00 86.25 165 GLU A O 1
ATOM 1292 N N . ALA A 1 166 ? 2.090 -5.316 6.383 1.00 86.00 166 ALA A N 1
ATOM 1293 C CA . ALA A 1 166 ? 2.090 -6.544 7.176 1.00 86.00 166 ALA A CA 1
ATOM 1294 C C . ALA A 1 166 ? 2.366 -6.275 8.669 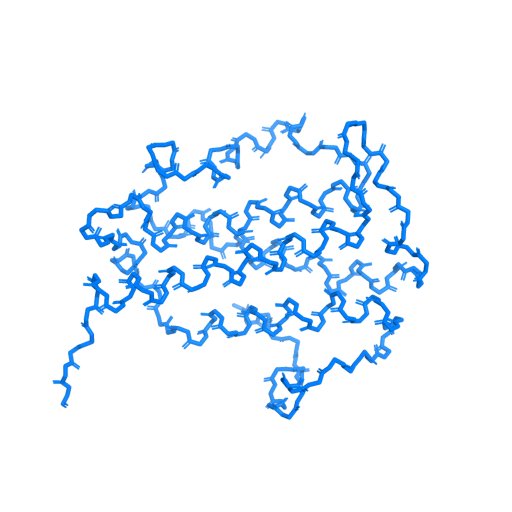1.00 86.00 166 ALA A C 1
ATOM 1296 O O . ALA A 1 166 ? 1.744 -6.897 9.537 1.00 86.00 166 ALA A O 1
ATOM 1297 N N . GLY A 1 167 ? 3.267 -5.335 8.974 1.00 87.56 167 GLY A N 1
ATOM 1298 C CA . GLY A 1 167 ? 3.581 -4.927 10.342 1.00 87.56 167 GLY A CA 1
ATOM 1299 C C . GLY A 1 167 ? 2.395 -4.260 11.040 1.00 87.56 167 GLY A C 1
ATOM 1300 O O . GLY A 1 167 ? 1.988 -4.686 12.125 1.00 87.56 167 GLY A O 1
ATOM 1301 N N . TYR A 1 168 ? 1.790 -3.257 10.401 1.00 86.06 168 TYR A N 1
ATOM 1302 C CA . TYR A 1 168 ? 0.659 -2.532 10.983 1.00 86.06 168 TYR A CA 1
ATOM 1303 C C . TYR A 1 168 ? -0.610 -3.375 11.077 1.00 86.06 168 TYR A C 1
ATOM 1305 O O . TYR A 1 168 ? -1.382 -3.204 12.021 1.00 86.06 168 TYR A O 1
ATOM 1313 N N . ARG A 1 169 ? -0.788 -4.373 10.205 1.00 82.75 169 ARG A N 1
ATOM 1314 C CA . ARG A 1 169 ? -1.826 -5.398 10.375 1.00 82.75 169 ARG A CA 1
ATOM 1315 C C . ARG A 1 169 ? -1.710 -6.139 11.704 1.00 82.75 169 ARG A C 1
ATOM 1317 O O . ARG A 1 169 ? -2.714 -6.340 12.386 1.00 82.75 169 ARG A O 1
ATOM 1324 N N . GLY A 1 170 ? -0.498 -6.540 12.093 1.00 83.88 170 GLY A N 1
ATOM 1325 C CA . GLY A 1 170 ? -0.264 -7.174 13.393 1.00 83.88 170 GLY A CA 1
ATOM 1326 C C . GLY A 1 170 ? -0.720 -6.281 14.550 1.00 83.88 170 GLY A C 1
ATOM 1327 O O . GLY A 1 170 ? -1.402 -6.744 15.464 1.00 83.88 170 GLY A O 1
ATOM 1328 N N . GLN A 1 171 ? -0.427 -4.982 14.465 1.00 85.88 171 GLN A N 1
ATOM 1329 C CA . GLN A 1 171 ? -0.863 -4.005 15.459 1.00 85.88 171 GLN A CA 1
ATOM 1330 C C . GLN A 1 171 ? -2.389 -3.814 15.467 1.00 85.88 171 GLN A C 1
ATOM 1332 O O . GLN A 1 171 ? -2.981 -3.813 16.543 1.00 85.88 171 GLN A O 1
ATOM 1337 N N . MET A 1 172 ? -3.044 -3.726 14.305 1.00 81.56 172 MET A N 1
ATOM 1338 C CA . MET A 1 172 ? -4.510 -3.622 14.209 1.00 81.56 172 MET A CA 1
ATOM 1339 C C . MET A 1 172 ? -5.222 -4.826 14.837 1.00 81.56 172 MET A C 1
ATOM 1341 O O . MET A 1 172 ? -6.212 -4.656 15.545 1.00 81.56 172 MET A O 1
ATOM 1345 N N . ARG A 1 173 ? -4.684 -6.040 14.671 1.00 81.69 173 ARG A N 1
ATOM 1346 C CA . ARG A 1 173 ? -5.214 -7.254 15.317 1.00 81.69 173 ARG A CA 1
ATOM 1347 C C . ARG A 1 173 ? -5.133 -7.194 16.838 1.00 81.69 173 ARG A C 1
ATOM 1349 O O . ARG A 1 173 ? -6.081 -7.571 17.521 1.00 81.69 173 ARG A O 1
ATOM 1356 N N . LEU A 1 174 ? -4.021 -6.691 17.374 1.00 84.56 174 LEU A N 1
ATOM 1357 C CA . LEU A 1 174 ? -3.879 -6.467 18.814 1.00 84.56 174 LEU A CA 1
ATOM 1358 C C . LEU A 1 174 ? -4.856 -5.394 19.306 1.00 84.56 174 LEU A C 1
ATOM 1360 O O . LEU A 1 174 ? -5.489 -5.584 20.341 1.00 84.56 174 LEU A O 1
ATOM 1364 N N . ILE A 1 175 ? -5.015 -4.299 18.553 1.00 82.44 175 ILE A N 1
ATOM 1365 C CA . ILE A 1 175 ? -5.975 -3.237 18.869 1.00 82.44 175 ILE A CA 1
ATOM 1366 C C . ILE A 1 175 ? -7.393 -3.797 18.932 1.00 82.44 175 ILE A C 1
ATOM 1368 O O . ILE A 1 175 ? -8.070 -3.579 19.932 1.00 82.44 175 ILE A O 1
ATOM 1372 N N . ARG A 1 176 ? -7.816 -4.567 17.924 1.00 77.88 176 ARG A N 1
ATOM 1373 C CA . ARG A 1 176 ? -9.121 -5.237 17.910 1.00 77.88 176 ARG A CA 1
ATOM 1374 C C . ARG A 1 176 ? -9.314 -6.093 19.160 1.00 77.88 176 ARG A C 1
ATOM 1376 O O . ARG A 1 176 ? -10.278 -5.888 19.882 1.00 77.88 176 ARG A O 1
ATOM 1383 N N . ASN A 1 177 ? -8.367 -6.977 19.466 1.00 80.69 177 ASN A N 1
ATOM 1384 C CA . ASN A 1 177 ? -8.499 -7.909 20.589 1.00 80.69 177 ASN A CA 1
ATOM 1385 C C . ASN A 1 177 ? -8.526 -7.226 21.967 1.00 80.69 177 ASN A C 1
ATOM 1387 O O . ASN A 1 177 ? -9.134 -7.757 22.892 1.00 80.69 177 ASN A O 1
ATOM 1391 N N . ILE A 1 178 ? -7.842 -6.087 22.126 1.00 80.25 178 ILE A N 1
ATOM 1392 C CA . ILE A 1 178 ? -7.708 -5.399 23.420 1.00 80.25 178 ILE A CA 1
ATOM 1393 C C . ILE A 1 178 ? -8.778 -4.317 23.603 1.00 80.25 178 ILE A C 1
ATOM 1395 O O . ILE A 1 178 ? -9.317 -4.171 24.697 1.00 80.25 178 ILE A O 1
ATOM 1399 N N . ALA A 1 179 ? -9.050 -3.528 22.562 1.00 71.94 179 ALA A N 1
ATOM 1400 C CA . ALA A 1 179 ? -9.907 -2.347 22.637 1.00 71.94 179 ALA A CA 1
ATOM 1401 C C . ALA A 1 179 ? -11.353 -2.608 22.189 1.00 71.94 179 ALA A C 1
ATOM 1403 O O . ALA A 1 179 ? -12.234 -1.830 22.542 1.00 71.94 179 ALA A O 1
ATOM 1404 N N . VAL A 1 180 ? -11.606 -3.681 21.431 1.00 67.38 180 VAL A N 1
ATOM 1405 C CA . VAL A 1 180 ? -12.948 -4.076 20.971 1.00 67.38 180 VAL A CA 1
ATOM 1406 C C . VAL A 1 180 ? -13.119 -5.590 21.160 1.00 67.38 180 VAL A C 1
ATOM 1408 O O . VAL A 1 180 ? -13.158 -6.333 20.176 1.00 67.38 180 VAL A O 1
ATOM 1411 N N . PRO A 1 181 ? -13.157 -6.081 22.415 1.00 61.78 181 PRO A N 1
ATOM 1412 C CA . PRO A 1 181 ? -13.350 -7.502 22.670 1.00 61.78 181 PRO A CA 1
ATOM 1413 C C . PRO A 1 181 ? -14.660 -7.967 22.026 1.00 61.78 181 PRO A C 1
ATOM 1415 O O . PRO A 1 181 ? -15.687 -7.300 22.147 1.00 61.78 181 PRO A O 1
ATOM 1418 N N . GLU A 1 182 ? -14.615 -9.092 21.311 1.00 59.62 182 GLU A N 1
ATOM 1419 C CA . GLU A 1 182 ? -15.820 -9.688 20.734 1.00 59.62 182 GLU A CA 1
ATOM 1420 C C . GLU A 1 182 ? -16.806 -10.029 21.857 1.00 59.62 182 GLU A C 1
ATOM 1422 O O . GLU A 1 182 ? -16.406 -10.572 22.894 1.00 59.62 182 GLU A O 1
ATOM 1427 N N . GLU A 1 183 ? -18.090 -9.714 21.663 1.00 55.22 183 GLU A N 1
ATOM 1428 C CA . GLU A 1 183 ? -19.137 -10.281 22.508 1.00 55.22 183 GLU A CA 1
ATOM 1429 C C . GLU A 1 183 ? -19.029 -11.802 22.405 1.00 55.22 183 GLU A C 1
ATOM 1431 O O . GLU A 1 183 ? -19.156 -12.380 21.324 1.00 55.22 183 GLU A O 1
ATOM 1436 N N . LYS A 1 184 ? -18.729 -12.452 23.533 1.00 42.84 184 LYS A N 1
ATOM 1437 C CA . LYS A 1 184 ? -18.790 -13.907 23.619 1.00 42.84 184 LYS A CA 1
ATOM 1438 C C . LYS A 1 184 ? -20.254 -14.308 23.444 1.00 42.84 184 LYS A C 1
ATOM 1440 O O . LYS A 1 184 ? -21.042 -14.092 24.362 1.00 42.84 184 LYS A O 1
ATOM 1445 N N . VAL A 1 185 ? -20.582 -14.843 22.270 1.00 38.97 185 VAL A N 1
ATOM 1446 C CA . VAL A 1 185 ? -21.836 -15.566 22.008 1.00 38.97 185 VAL A CA 1
ATOM 1447 C C . VAL A 1 185 ? -21.821 -16.894 22.755 1.00 38.97 185 VAL A C 1
ATOM 1449 O O . VAL A 1 185 ? -20.756 -17.557 22.746 1.00 38.97 185 VAL A O 1
#

Radius of gyration: 17.2 Å; Cα contacts (8 Å, |Δi|>4): 209; chains: 1; bounding box: 41×43×45 Å